Protein AF-0000000075966339 (afdb_homodimer)

Radius of gyration: 22.77 Å; Cα contacts (8 Å, |Δi|>4): 969; chains: 2; bounding box: 75×68×81 Å

Sequence (370 aa):
MQKVWTRLAPLQTGRYQAGVCSMGGHVYAVGGCDAWNCLNSVEIYDPTTDTWSFTKPMITARRGCGVAIFKGKIHVVGGTDGTQSLCSTEIFDPRKQTWSMGPNMTTPRANVGVAVIGDRLYAVGGFSGKAFLNSFEYLDENTGEWTTFVPKTPLTRVAEECVGTKSPQMVEGPIVNGNEINGIKMQKVWTRLAPLQTGRYQAGVCSMGGHVYAVGGCDAWNCLNSVEIYDPTTDTWSFTKPMITARRGCGVAIFKGKIHVVGGTDGTQSLCSTEIFDPRKQTWSMGPNMTTPRANVGVAVIGDRLYAVGGFSGKAFLNSFEYLDENTGEWTTFVPKTPLTRVAEECVGTKSPQMVEGPIVNGNEINGIK

Organism: Ladona fulva (NCBI:txid123851)

Secondary structure (DSSP, 8-state):
-------PPPPSS--BS-EEEEETTEEEEE--B-SS-B---EEEEETTTTEEEE-PPPSS--BS-EEEEETTEEEEE--B-SSSB---EEEEETTTTEEEE-PPPSS--BT-EEEEETTEEEEE--B-SSSB---EEEEETTTTEEEE---SS------GGGGGS--------------------/-------PPPPSS--BS-EEEEETTEEEEE--B-SS-B---EEEEETTTTEEEE-PPPSS--BS-EEEEETTEEEEE--B-SSSB---EEEEETTTTEEEE-PPPSS--BT-EEEEETTEEEEE--B-SSSB---EEEEETTTTEEEE---SS------SGGGGS--------------------

Nearest PDB structures (foldseek):
  7pvp-assembly1_A  TM=9.585E-01  e=8.453E-18  synthetic construct
  8rbh-assembly2_B  TM=9.773E-01  e=5.119E-17  Homo sapiens
  8pjx-assembly1_A  TM=9.757E-01  e=7.820E-17  synthetic construct
  6v7o-assembly2_B  TM=9.750E-01  e=7.417E-17  Homo sapiens
  5yq4-assembly1_A  TM=9.647E-01  e=2.644E-16  Homo sapiens

pLDDT: mean 79.26, std 27.99, range [19.44, 98.81]

Foldseek 3Di:
DPPPPVDQEDAPDDFDQWEWDDAPQKIKTAWGDDPPFTFQWIWIAHPVVSDIDTADGEPARFGLWEWDQAPRWIKTAWGDRVPFIFQWIWIADPVVSDIDTAEGAPAGFHNWYWDDDVQKIKTAWHDRRVDTDRWIWIQGNVVSYIDTDDDPDPPPPPDPPVPPDDDPPPPPPDPPPPDDPPPDD/DPPPPVDQDDAPDDFDQWEWDDAPQKIKTAWGDDPPFTFQWIWIAHPVVSDIDTADGEPARFGLWEWDQAPRWIKTAWGDRVPFIFQWIWIADPVVSDIDTAEGAPAGFHNWYWDDDVQKIKTAWHDRRVDTDRWIWIQGNVVSYIDTDDDPDPPPPPDPPVPPDDDPPPPPPPPPPPDPPPPDD

Solvent-accessible surface area (backbone atoms only — not comparable to full-atom values): 19533 Å² total; per-residue (Å²): 126,78,77,74,65,64,38,39,52,42,46,93,59,40,21,26,29,25,21,28,37,49,58,94,77,24,40,38,44,38,32,1,24,47,100,81,44,48,25,27,47,26,36,38,34,36,73,90,75,47,39,54,42,77,53,74,50,48,94,61,42,22,21,26,31,17,45,45,76,53,98,84,21,43,38,38,37,32,1,22,50,82,83,48,40,26,27,48,22,38,33,35,37,75,88,75,63,43,66,42,79,51,60,50,44,89,56,33,16,18,27,20,13,32,32,62,51,92,66,29,42,34,42,42,31,3,26,43,75,83,48,63,26,27,45,44,33,32,34,31,67,89,78,61,40,50,44,57,14,54,53,83,62,78,73,75,74,74,76,74,64,76,66,64,71,77,70,78,75,69,67,70,67,76,76,76,75,77,78,78,77,77,74,85,123,127,77,78,74,66,66,41,38,53,41,46,92,60,41,21,25,28,25,21,26,37,49,59,94,78,25,40,37,42,37,32,2,24,48,100,81,45,48,25,26,50,25,35,37,35,36,74,92,76,47,40,55,41,77,54,75,50,50,94,60,42,22,22,26,31,16,46,44,77,54,96,84,21,45,39,38,36,33,1,21,50,81,82,49,38,25,28,49,22,39,33,34,37,73,89,74,63,43,66,43,81,50,60,52,44,89,59,33,15,17,26,21,15,32,31,60,51,92,66,29,42,36,41,42,32,3,27,44,76,84,48,61,25,28,46,46,32,32,35,33,66,89,77,61,42,51,44,56,16,52,55,84,62,77,74,76,75,74,78,76,63,81,70,61,78,75,71,68,72,71,70,68,70,71,76,71,72,76,74,78,75,71,80,69,131

Structure (mmCIF, N/CA/C/O backbone):
data_AF-0000000075966339-model_v1
#
loop_
_entity.id
_entity.type
_entity.pdbx_description
1 polymer 'Uncharacterized protein'
#
loop_
_atom_site.group_PDB
_atom_site.id
_atom_site.type_symbol
_atom_site.label_atom_id
_atom_site.label_alt_id
_atom_site.label_comp_id
_atom_site.label_asym_id
_atom_site.label_entity_id
_atom_site.label_seq_id
_atom_site.pdbx_PDB_ins_code
_atom_site.Cartn_x
_atom_site.Cartn_y
_atom_site.Cartn_z
_atom_site.occupancy
_atom_site.B_iso_or_equiv
_atom_site.auth_seq_id
_atom_site.auth_comp_id
_atom_site.auth_asym_id
_atom_site.auth_atom_id
_atom_site.pdbx_PDB_model_num
ATOM 1 N N . MET A 1 1 ? 3.525 -30.609 -21.75 1 30.39 1 MET A N 1
ATOM 2 C CA . MET A 1 1 ? 4.074 -29.297 -22.078 1 30.39 1 MET A CA 1
ATOM 3 C C . MET A 1 1 ? 4.582 -28.594 -20.828 1 30.39 1 MET A C 1
ATOM 5 O O . MET A 1 1 ? 3.855 -28.484 -19.828 1 30.39 1 MET A O 1
ATOM 9 N N . GLN A 1 2 ? 5.832 -28.703 -20.672 1 32.47 2 GLN A N 1
ATOM 10 C CA . GLN A 1 2 ? 6.461 -28.234 -19.438 1 32.47 2 GLN A CA 1
ATOM 11 C C . GLN A 1 2 ? 6.098 -26.781 -19.156 1 32.47 2 GLN A C 1
ATOM 13 O O . GLN A 1 2 ? 6.137 -25.938 -20.047 1 32.47 2 GLN A O 1
ATOM 18 N N . LYS A 1 3 ? 5.121 -26.562 -18.375 1 41.81 3 LYS A N 1
ATOM 19 C CA . LYS A 1 3 ? 4.73 -25.203 -18 1 41.81 3 LYS A CA 1
ATOM 20 C C . LYS A 1 3 ? 5.945 -24.297 -17.875 1 41.81 3 LYS A C 1
ATOM 22 O O . LYS A 1 3 ? 6.855 -24.562 -17.094 1 41.81 3 LYS A O 1
ATOM 27 N N . VAL A 1 4 ? 6.469 -23.859 -19.109 1 42.03 4 VAL A N 1
ATOM 28 C CA . VAL A 1 4 ? 7.609 -22.953 -19.188 1 42.03 4 VAL A CA 1
ATOM 29 C C . VAL A 1 4 ? 7.414 -21.812 -18.188 1 42.03 4 VAL A C 1
ATOM 31 O O . VAL A 1 4 ? 6.469 -21.031 -18.312 1 42.03 4 VAL A O 1
ATOM 34 N N . TRP A 1 5 ? 7.73 -22.125 -17.031 1 43.06 5 TRP A N 1
ATOM 35 C CA . TRP A 1 5 ? 7.73 -21.078 -16.016 1 43.06 5 TRP A CA 1
ATOM 36 C C . TRP A 1 5 ? 8.695 -19.953 -16.375 1 43.06 5 TRP A C 1
ATOM 38 O O . TRP A 1 5 ? 9.883 -20.203 -16.609 1 43.06 5 TRP A O 1
ATOM 48 N N . THR A 1 6 ? 8.367 -19.172 -17.438 1 49.44 6 THR A N 1
ATOM 49 C CA . THR A 1 6 ? 9.25 -18.047 -17.75 1 49.44 6 THR A CA 1
ATOM 50 C C . THR A 1 6 ? 9.523 -17.203 -16.516 1 49.44 6 THR A C 1
ATOM 52 O O . THR A 1 6 ? 8.602 -16.906 -15.742 1 49.44 6 THR A O 1
ATOM 55 N N . ARG A 1 7 ? 10.797 -17.266 -15.883 1 55.06 7 ARG A N 1
ATOM 56 C CA . ARG A 1 7 ? 11.227 -16.672 -14.617 1 55.06 7 ARG A CA 1
ATOM 57 C C . ARG A 1 7 ? 11.406 -15.172 -14.75 1 55.06 7 ARG A C 1
ATOM 59 O O . ARG A 1 7 ? 12.062 -14.695 -15.68 1 55.06 7 ARG A O 1
ATOM 66 N N . LEU A 1 8 ? 10.586 -14.328 -14.102 1 66.31 8 LEU A N 1
ATOM 67 C CA . LEU A 1 8 ? 10.758 -12.883 -14.078 1 66.31 8 LEU A CA 1
ATOM 68 C C . LEU A 1 8 ? 12.008 -12.5 -13.297 1 66.31 8 LEU A C 1
ATOM 70 O O . LEU A 1 8 ? 12.383 -13.18 -12.344 1 66.31 8 LEU A O 1
ATOM 74 N N . ALA A 1 9 ? 12.836 -11.555 -13.805 1 78.44 9 ALA A N 1
ATOM 75 C CA . ALA A 1 9 ? 14.039 -11.062 -13.141 1 78.44 9 ALA A CA 1
ATOM 76 C C . ALA A 1 9 ? 13.734 -10.625 -11.711 1 78.44 9 ALA A C 1
ATOM 78 O O . ALA A 1 9 ? 12.773 -9.898 -11.469 1 78.44 9 ALA A O 1
ATOM 79 N N . PRO A 1 10 ? 14.57 -11.203 -10.797 1 84.94 10 PRO A N 1
ATOM 80 C CA . PRO A 1 10 ? 14.352 -10.82 -9.406 1 84.94 10 PRO A CA 1
ATOM 81 C C . PRO A 1 10 ? 14.773 -9.375 -9.117 1 84.94 10 PRO A C 1
ATOM 83 O O . PRO A 1 10 ? 15.562 -8.797 -9.867 1 84.94 10 PRO A O 1
ATOM 86 N N . LEU A 1 11 ? 14.117 -8.805 -8.094 1 89.56 11 LEU A N 1
ATOM 87 C CA . LEU A 1 11 ? 14.68 -7.57 -7.551 1 89.56 11 LEU A CA 1
ATOM 88 C C . LEU A 1 11 ? 16.141 -7.766 -7.152 1 89.56 11 LEU A C 1
ATOM 90 O O . LEU A 1 11 ? 16.562 -8.891 -6.871 1 89.56 11 LEU A O 1
ATOM 94 N N . GLN A 1 12 ? 16.828 -6.73 -7.172 1 88.88 12 GLN A N 1
ATOM 95 C CA . GLN A 1 12 ? 18.219 -6.793 -6.746 1 88.88 12 GLN A CA 1
ATOM 96 C C . GLN A 1 12 ? 18.328 -6.996 -5.234 1 88.88 12 GLN A C 1
ATOM 98 O O . GLN A 1 12 ? 19.297 -7.594 -4.75 1 88.88 12 GLN A O 1
ATOM 103 N N . THR A 1 13 ? 17.391 -6.535 -4.488 1 88.5 13 THR A N 1
ATOM 104 C CA . THR A 1 13 ? 17.344 -6.66 -3.033 1 88.5 13 THR A CA 1
ATOM 105 C C . THR A 1 13 ? 16.016 -7.258 -2.578 1 88.5 13 THR A C 1
ATOM 107 O O . THR A 1 13 ? 14.953 -6.824 -3.025 1 88.5 13 THR A O 1
ATOM 110 N N . GLY A 1 14 ? 16.156 -8.352 -1.754 1 89.19 14 GLY A N 1
ATOM 111 C CA . GLY A 1 14 ? 14.945 -8.789 -1.08 1 89.19 14 GLY A CA 1
ATOM 112 C C . GLY A 1 14 ? 14.398 -7.758 -0.11 1 89.19 14 GLY A C 1
ATOM 113 O O . GLY A 1 14 ? 15.156 -7.152 0.652 1 89.19 14 GLY A O 1
ATOM 114 N N . ARG A 1 15 ? 13.07 -7.5 -0.234 1 92.12 15 ARG A N 1
ATOM 115 C CA . ARG A 1 15 ? 12.508 -6.441 0.597 1 92.12 15 ARG A CA 1
ATOM 116 C C . ARG A 1 15 ? 11.078 -6.77 1.013 1 92.12 15 ARG A C 1
ATOM 118 O O . ARG A 1 15 ? 10.312 -7.332 0.228 1 92.12 15 ARG A O 1
ATOM 125 N N . TYR A 1 16 ? 10.789 -6.418 2.25 1 92.44 16 TYR A N 1
ATOM 126 C CA . TYR A 1 16 ? 9.422 -6.473 2.742 1 92.44 16 TYR A CA 1
ATOM 127 C C . TYR A 1 16 ? 8.992 -5.121 3.305 1 92.44 16 TYR A C 1
ATOM 129 O O . TYR A 1 16 ? 9.828 -4.266 3.588 1 92.44 16 TYR A O 1
ATOM 137 N N . GLN A 1 17 ? 7.648 -4.871 3.299 1 96.81 17 GLN A N 1
ATOM 138 C CA . GLN A 1 17 ? 7.059 -3.594 3.688 1 96.81 17 GLN A CA 1
ATOM 139 C C . GLN A 1 17 ? 7.52 -2.473 2.76 1 96.81 17 GLN A C 1
ATOM 141 O O . GLN A 1 17 ? 7.684 -1.33 3.193 1 96.81 17 GLN A O 1
ATOM 146 N N . ALA A 1 18 ? 7.859 -2.818 1.491 1 97.69 18 ALA A N 1
ATOM 147 C CA . ALA A 1 18 ? 8.172 -1.811 0.482 1 97.69 18 ALA A CA 1
ATOM 148 C C . ALA A 1 18 ? 6.902 -1.179 -0.077 1 97.69 18 ALA A C 1
ATOM 150 O O . ALA A 1 18 ? 5.855 -1.829 -0.148 1 97.69 18 ALA A O 1
ATOM 151 N N . GLY A 1 19 ? 6.941 0.129 -0.393 1 98.12 19 GLY A N 1
ATOM 152 C CA . GLY A 1 19 ? 5.914 0.68 -1.262 1 98.12 19 GLY A CA 1
ATOM 153 C C . GLY A 1 19 ? 6.062 0.248 -2.709 1 98.12 19 GLY A C 1
ATOM 154 O O . GLY A 1 19 ? 7.18 0.127 -3.215 1 98.12 19 GLY A O 1
ATOM 155 N N . VAL A 1 20 ? 4.973 -0.018 -3.348 1 98.31 20 VAL A N 1
ATOM 156 C CA . VAL A 1 20 ? 5.004 -0.405 -4.754 1 98.31 20 VAL A CA 1
ATOM 157 C C . VAL A 1 20 ? 3.951 0.381 -5.531 1 98.31 20 VAL A C 1
ATOM 159 O O . VAL A 1 20 ? 2.824 0.558 -5.059 1 98.31 20 VAL A O 1
ATOM 162 N N . CYS A 1 21 ? 4.309 0.857 -6.695 1 98.12 21 CYS A N 1
ATOM 163 C CA . CYS A 1 21 ? 3.391 1.558 -7.59 1 98.12 21 CYS A CA 1
ATOM 164 C C . CYS A 1 21 ? 3.814 1.392 -9.039 1 98.12 21 CYS A C 1
ATOM 166 O O . CYS A 1 21 ? 4.879 0.836 -9.328 1 98.12 21 CYS A O 1
ATOM 168 N N . SER A 1 22 ? 2.971 1.741 -9.898 1 96.94 22 SER A N 1
ATOM 169 C CA . SER A 1 22 ? 3.301 1.743 -11.32 1 96.94 22 SER A CA 1
ATOM 170 C C . SER A 1 22 ? 3.18 3.143 -11.914 1 96.94 22 SER A C 1
ATOM 172 O O . SER A 1 22 ? 2.273 3.898 -11.555 1 96.94 22 SER A O 1
ATOM 174 N N . MET A 1 23 ? 4.102 3.475 -12.68 1 96.31 23 MET A N 1
ATOM 175 C CA . MET A 1 23 ? 4.098 4.738 -13.414 1 96.31 23 MET A CA 1
ATOM 176 C C . MET A 1 23 ? 4.82 4.598 -14.742 1 96.31 23 MET A C 1
ATOM 178 O O . MET A 1 23 ? 5.922 4.043 -14.805 1 96.31 23 MET A O 1
ATOM 182 N N . GLY A 1 24 ? 4.168 5.094 -15.812 1 93.06 24 GLY A N 1
ATOM 183 C CA . GLY A 1 24 ? 4.801 5.09 -17.125 1 93.06 24 GLY A CA 1
ATOM 184 C C . GLY A 1 24 ? 5.125 3.697 -17.625 1 93.06 24 GLY A C 1
ATOM 185 O O . GLY A 1 24 ? 6.18 3.477 -18.219 1 93.06 24 GLY A O 1
ATOM 186 N N . GLY A 1 25 ? 4.426 2.752 -17.266 1 93.06 25 GLY A N 1
ATOM 187 C CA . GLY A 1 25 ? 4.605 1.394 -17.75 1 93.06 25 GLY A CA 1
ATOM 188 C C . GLY A 1 25 ? 5.66 0.621 -16.984 1 93.06 25 GLY A C 1
ATOM 189 O O . GLY A 1 25 ? 6.086 -0.453 -17.422 1 93.06 25 GLY A O 1
ATOM 190 N N . HIS A 1 26 ? 6.098 1.234 -15.891 1 95.56 26 HIS A N 1
ATOM 191 C CA . HIS A 1 26 ? 7.094 0.579 -15.055 1 95.56 26 HIS A CA 1
ATOM 192 C C . HIS A 1 26 ? 6.562 0.359 -13.641 1 95.56 26 HIS A C 1
ATOM 194 O O . HIS A 1 26 ? 5.648 1.059 -13.195 1 95.56 26 HIS A O 1
ATOM 200 N N . VAL A 1 27 ? 7.094 -0.668 -12.961 1 95.75 27 VAL A N 1
ATOM 201 C CA . VAL A 1 27 ? 6.801 -0.904 -11.555 1 95.75 27 VAL A CA 1
ATOM 202 C C . VAL A 1 27 ? 7.93 -0.346 -10.688 1 95.75 27 VAL A C 1
ATOM 204 O O . VAL A 1 27 ? 9.109 -0.577 -10.969 1 95.75 27 VAL A O 1
ATOM 207 N N . TYR A 1 28 ? 7.605 0.405 -9.727 1 97.38 28 TYR A N 1
ATOM 208 C CA . TYR A 1 28 ? 8.562 0.945 -8.766 1 97.38 28 TYR A CA 1
ATOM 209 C C . TYR A 1 28 ? 8.422 0.256 -7.41 1 97.38 28 TYR A C 1
ATOM 211 O O . TYR A 1 28 ? 7.32 0.178 -6.859 1 97.38 28 TYR A O 1
ATOM 219 N N . ALA A 1 29 ? 9.453 -0.358 -6.887 1 97.5 29 ALA A N 1
ATOM 220 C CA . ALA A 1 29 ? 9.555 -0.808 -5.5 1 97.5 29 ALA A CA 1
ATOM 221 C C . ALA A 1 29 ? 10.367 0.176 -4.664 1 97.5 29 ALA A C 1
ATOM 223 O O . ALA A 1 29 ? 11.539 0.424 -4.949 1 97.5 29 ALA A O 1
ATOM 224 N N . VAL A 1 30 ? 9.75 0.699 -3.68 1 98.44 30 VAL A N 1
ATOM 225 C CA . VAL A 1 30 ? 10.281 1.86 -2.977 1 98.44 30 VAL A CA 1
ATOM 226 C C . VAL A 1 30 ? 10.539 1.506 -1.515 1 98.44 30 VAL A C 1
ATOM 228 O O . VAL A 1 30 ? 9.609 1.168 -0.778 1 98.44 30 VAL A O 1
ATOM 231 N N . GLY A 1 31 ? 11.805 1.635 -1.099 1 98.31 31 GLY A N 1
ATOM 232 C CA . GLY A 1 31 ? 12.172 1.426 0.294 1 98.31 31 GLY A CA 1
ATOM 233 C C . GLY A 1 31 ? 11.961 -0.004 0.756 1 98.31 31 GLY A C 1
ATOM 234 O O . GLY A 1 31 ? 12.422 -0.944 0.104 1 98.31 31 GLY A O 1
ATOM 235 N N . GLY A 1 32 ? 11.312 -0.153 1.874 1 97.56 32 GLY A N 1
ATOM 236 C CA . GLY A 1 32 ? 11.227 -1.445 2.535 1 97.56 32 GLY A CA 1
ATOM 237 C C . GLY A 1 32 ? 12.406 -1.736 3.438 1 97.56 32 GLY A C 1
ATOM 238 O O . GLY A 1 32 ? 13.094 -0.816 3.883 1 97.56 32 GLY A O 1
ATOM 239 N N . CYS A 1 33 ? 12.398 -2.982 3.82 1 94.94 33 CYS A N 1
ATOM 240 C CA . CYS A 1 33 ? 13.516 -3.357 4.68 1 94.94 33 CYS A CA 1
ATOM 241 C C . CYS A 1 33 ? 14.039 -4.742 4.316 1 94.94 33 CYS A C 1
ATOM 243 O O . CYS A 1 33 ? 13.312 -5.551 3.736 1 94.94 33 CYS A O 1
ATOM 245 N N . ASP A 1 34 ? 15.242 -4.879 4.539 1 87.5 34 ASP A N 1
ATOM 246 C CA . ASP A 1 34 ? 15.836 -6.211 4.477 1 87.5 34 ASP A CA 1
ATOM 247 C C . ASP A 1 34 ? 16.031 -6.797 5.875 1 87.5 34 ASP A C 1
ATOM 249 O O . ASP A 1 34 ? 15.312 -6.422 6.809 1 87.5 34 ASP A O 1
ATOM 253 N N . ALA A 1 35 ? 16.812 -7.812 6.02 1 79.12 35 ALA A N 1
ATOM 254 C CA . ALA A 1 35 ? 16.953 -8.508 7.297 1 79.12 35 ALA A CA 1
ATOM 255 C C . ALA A 1 35 ? 17.484 -7.57 8.375 1 79.12 35 ALA A C 1
ATOM 257 O O . ALA A 1 35 ? 17.172 -7.746 9.562 1 79.12 35 ALA A O 1
ATOM 258 N N . TRP A 1 36 ? 18.016 -6.43 7.949 1 81.19 36 TRP A N 1
ATOM 259 C CA . TRP A 1 36 ? 18.766 -5.688 8.953 1 81.19 36 TRP A CA 1
ATOM 260 C C . TRP A 1 36 ? 18.328 -4.227 8.992 1 81.19 36 TRP A C 1
ATOM 262 O O . TRP A 1 36 ? 18.266 -3.619 10.062 1 81.19 36 TRP A O 1
ATOM 272 N N . ASN A 1 37 ? 18.031 -3.729 7.875 1 90.19 37 ASN A N 1
ATOM 273 C CA . ASN A 1 37 ? 17.906 -2.277 7.789 1 90.19 37 ASN A CA 1
ATOM 274 C C . ASN A 1 37 ? 16.719 -1.862 6.93 1 90.19 37 ASN A C 1
ATOM 276 O O . ASN A 1 37 ? 16.344 -2.572 5.992 1 90.19 37 ASN A O 1
ATOM 280 N N . CYS A 1 38 ? 16.203 -0.647 7.289 1 96.06 38 CYS A N 1
ATOM 281 C CA . CYS A 1 38 ? 15.32 0.014 6.328 1 96.06 38 CYS A CA 1
ATOM 282 C C . CYS A 1 38 ? 16.109 0.485 5.109 1 96.06 38 CYS A C 1
ATOM 284 O O . CYS A 1 38 ? 17.281 0.84 5.219 1 96.06 38 CYS A O 1
ATOM 286 N N . LEU A 1 39 ? 15.477 0.506 4.035 1 96.06 39 LEU A N 1
ATOM 287 C CA . LEU A 1 39 ? 16.125 0.849 2.773 1 96.06 39 LEU A CA 1
ATOM 288 C C . LEU A 1 39 ? 15.617 2.191 2.252 1 96.06 39 LEU A C 1
ATOM 290 O O . LEU A 1 39 ? 14.453 2.539 2.447 1 96.06 39 LEU A O 1
ATOM 294 N N . ASN A 1 40 ? 16.5 2.982 1.62 1 98 40 ASN A N 1
ATOM 295 C CA . ASN A 1 40 ? 16.047 4.137 0.853 1 98 40 ASN A CA 1
ATOM 296 C C . ASN A 1 40 ? 16.141 3.887 -0.649 1 98 40 ASN A C 1
ATOM 298 O O . ASN A 1 40 ? 15.789 4.75 -1.453 1 98 40 ASN A O 1
ATOM 302 N N . SER A 1 41 ? 16.594 2.668 -0.986 1 97 41 SER A N 1
ATOM 303 C CA . SER A 1 41 ? 16.734 2.344 -2.4 1 97 41 SER A CA 1
ATOM 304 C C . SER A 1 41 ? 15.391 2.203 -3.086 1 97 41 SER A C 1
ATOM 306 O O . SER A 1 41 ? 14.383 1.891 -2.438 1 97 41 SER A O 1
ATOM 308 N N . VAL A 1 42 ? 15.383 2.486 -4.363 1 97.88 42 VAL A N 1
ATOM 309 C CA . VAL A 1 42 ? 14.234 2.332 -5.242 1 97.88 42 VAL A CA 1
ATOM 310 C C . VAL A 1 42 ? 14.625 1.527 -6.477 1 97.88 42 VAL A C 1
ATOM 312 O O . VAL A 1 42 ? 15.641 1.821 -7.117 1 97.88 42 VAL A O 1
ATOM 315 N N . GLU A 1 43 ? 13.891 0.507 -6.766 1 97 43 GLU A N 1
ATOM 316 C CA . GLU A 1 43 ? 14.109 -0.287 -7.973 1 97 43 GLU A CA 1
ATOM 317 C C . GLU A 1 43 ? 12.945 -0.144 -8.945 1 97 43 GLU A C 1
ATOM 319 O O . GLU A 1 43 ? 11.789 -0.029 -8.531 1 97 43 GLU A O 1
ATOM 324 N N . ILE A 1 44 ? 13.312 -0.189 -10.18 1 95.94 44 ILE A N 1
ATOM 325 C CA . ILE A 1 44 ? 12.336 -0.061 -11.25 1 95.94 44 ILE A CA 1
ATOM 326 C C . ILE A 1 44 ? 12.359 -1.318 -12.117 1 95.94 44 ILE A C 1
ATOM 328 O O . ILE A 1 44 ? 13.422 -1.796 -12.508 1 95.94 44 ILE A O 1
ATOM 332 N N . TYR A 1 45 ? 11.18 -1.852 -12.375 1 95 45 TYR A N 1
ATOM 333 C CA . TYR A 1 45 ? 11.039 -3 -13.266 1 95 45 TYR A CA 1
ATOM 334 C C . TYR A 1 45 ? 10.539 -2.568 -14.633 1 95 45 TYR A C 1
ATOM 336 O O . TYR A 1 45 ? 9.523 -1.869 -14.734 1 95 45 TYR A O 1
ATOM 344 N N . ASP A 1 46 ? 11.211 -2.979 -15.633 1 92 46 ASP A N 1
ATOM 345 C CA . ASP A 1 46 ? 10.797 -2.795 -17.016 1 92 46 ASP A CA 1
ATOM 346 C C . ASP A 1 46 ? 10.258 -4.098 -17.609 1 92 46 ASP A C 1
ATOM 348 O O . ASP A 1 46 ? 11.023 -5.016 -17.906 1 92 46 ASP A O 1
ATOM 352 N N . PRO A 1 47 ? 8.992 -4.125 -17.781 1 89 47 PRO A N 1
ATOM 353 C CA . PRO A 1 47 ? 8.406 -5.367 -18.281 1 89 47 PRO A CA 1
ATOM 354 C C . PRO A 1 47 ? 8.859 -5.711 -19.688 1 89 47 PRO A C 1
ATOM 356 O O . PRO A 1 47 ? 8.789 -6.871 -20.109 1 89 47 PRO A O 1
ATOM 359 N N . THR A 1 48 ? 9.258 -4.695 -20.453 1 89.75 48 THR A N 1
ATOM 360 C CA . THR A 1 48 ? 9.695 -4.934 -21.828 1 89.75 48 THR A CA 1
ATOM 361 C C . THR A 1 48 ? 11.016 -5.691 -21.844 1 89.75 48 THR A C 1
ATOM 363 O O . THR A 1 48 ? 11.234 -6.551 -22.703 1 89.75 48 THR A O 1
ATOM 366 N N . THR A 1 49 ? 11.906 -5.441 -20.938 1 89.06 49 THR A N 1
ATOM 367 C CA . THR A 1 49 ? 13.219 -6.074 -20.906 1 89.06 49 THR A CA 1
ATOM 368 C C . THR A 1 49 ? 13.289 -7.098 -19.781 1 89.06 49 THR A C 1
ATOM 370 O O . THR A 1 49 ? 14.273 -7.836 -19.656 1 89.06 49 THR A O 1
ATOM 373 N N . ASP A 1 50 ? 12.289 -7.137 -18.938 1 88.56 50 ASP A N 1
ATOM 374 C CA . ASP A 1 50 ? 12.258 -8.008 -17.766 1 88.56 50 ASP A CA 1
ATOM 375 C C . ASP A 1 50 ? 13.484 -7.789 -16.891 1 88.56 50 ASP A C 1
ATOM 377 O O . ASP A 1 50 ? 14.219 -8.734 -16.594 1 88.56 50 ASP A O 1
ATOM 381 N N . THR A 1 51 ? 13.617 -6.562 -16.5 1 91.12 51 THR A N 1
ATOM 382 C CA . THR A 1 51 ? 14.781 -6.227 -15.695 1 91.12 51 THR A CA 1
ATOM 383 C C . THR A 1 51 ? 14.422 -5.227 -14.602 1 91.12 51 THR A C 1
ATOM 385 O O . THR A 1 51 ? 13.602 -4.332 -14.812 1 91.12 51 THR A O 1
ATOM 388 N N . TRP A 1 52 ? 15.062 -5.512 -13.43 1 93.19 52 TRP A N 1
ATOM 389 C CA . TRP A 1 52 ? 15.031 -4.535 -12.352 1 93.19 52 TRP A CA 1
ATOM 390 C C . TRP A 1 52 ? 16.328 -3.732 -12.305 1 93.19 52 TRP A C 1
ATOM 392 O O . TRP A 1 52 ? 17.422 -4.289 -12.477 1 93.19 52 TRP A O 1
ATOM 402 N N . SER A 1 53 ? 16.188 -2.457 -12.078 1 95.19 53 SER A N 1
ATOM 403 C CA . SER A 1 53 ? 17.359 -1.591 -11.914 1 95.19 53 SER A CA 1
ATOM 404 C C . SER A 1 53 ? 17.141 -0.575 -10.805 1 95.19 53 SER A C 1
ATOM 406 O O . SER A 1 53 ? 16 -0.204 -10.508 1 95.19 53 SER A O 1
ATOM 408 N N . PHE A 1 54 ? 18.266 -0.186 -10.258 1 95.5 54 PHE A N 1
ATOM 409 C CA . PHE A 1 54 ? 18.172 0.856 -9.242 1 95.5 54 PHE A CA 1
ATOM 410 C C . PHE A 1 54 ? 17.984 2.225 -9.883 1 95.5 54 PHE A C 1
ATOM 412 O O . PHE A 1 54 ? 18.531 2.488 -10.961 1 95.5 54 PHE A O 1
ATOM 419 N N . THR A 1 55 ? 17.188 3.031 -9.281 1 94.25 55 THR A N 1
ATOM 420 C CA . THR A 1 55 ? 17.125 4.453 -9.609 1 94.25 55 THR A CA 1
ATOM 421 C C . THR A 1 55 ? 17.609 5.301 -8.438 1 94.25 55 THR A C 1
ATOM 423 O O . THR A 1 55 ? 18.156 4.77 -7.469 1 94.25 55 THR A O 1
ATOM 426 N N . LYS A 1 56 ? 17.516 6.613 -8.547 1 96.94 56 LYS A N 1
ATOM 427 C CA . LYS A 1 56 ? 17.938 7.488 -7.465 1 96.94 56 LYS A CA 1
ATOM 428 C C . LYS A 1 56 ? 17.25 7.113 -6.152 1 96.94 56 LYS A C 1
ATOM 430 O O . LYS A 1 56 ? 16.047 6.875 -6.121 1 96.94 56 LY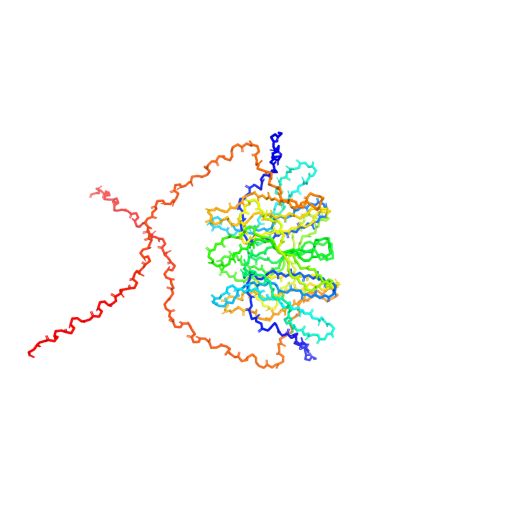S A O 1
ATOM 435 N N . PRO A 1 57 ? 18.078 6.98 -5.137 1 97.81 57 PRO A N 1
ATOM 436 C CA . PRO A 1 57 ? 17.484 6.629 -3.842 1 97.81 57 PRO A CA 1
ATOM 437 C C . PRO A 1 57 ? 16.719 7.785 -3.213 1 97.81 57 PRO A C 1
ATOM 439 O O . PRO A 1 57 ? 16.984 8.953 -3.52 1 97.81 57 PRO A O 1
ATOM 442 N N . MET A 1 58 ? 15.75 7.441 -2.418 1 98.44 58 MET A N 1
ATOM 443 C CA . MET A 1 58 ? 15.078 8.453 -1.602 1 98.44 58 MET A CA 1
ATOM 444 C C . MET A 1 58 ? 16.062 9.109 -0.643 1 98.44 58 MET A C 1
ATOM 446 O O . MET A 1 58 ? 17.172 8.625 -0.458 1 98.44 58 MET A O 1
ATOM 450 N N . ILE A 1 59 ? 15.609 10.18 -0.041 1 98.31 59 ILE A N 1
ATOM 451 C CA . ILE A 1 59 ? 16.406 10.906 0.938 1 98.31 59 ILE A CA 1
ATOM 452 C C . ILE A 1 59 ? 16.422 10.148 2.262 1 98.31 59 ILE A C 1
ATOM 454 O O . ILE A 1 59 ? 17.469 10.062 2.92 1 98.31 59 ILE A O 1
ATOM 458 N N . THR A 1 60 ? 15.328 9.531 2.623 1 97.94 60 THR A N 1
ATOM 459 C CA . THR A 1 60 ? 15.172 8.852 3.902 1 97.94 60 THR A CA 1
ATOM 460 C C . THR A 1 60 ? 14.852 7.371 3.689 1 97.94 60 THR A C 1
ATOM 462 O O . THR A 1 60 ? 14.016 7.027 2.857 1 97.94 60 THR A O 1
ATOM 465 N N . ALA A 1 61 ? 15.602 6.508 4.441 1 98.06 61 ALA A N 1
ATOM 466 C CA . ALA A 1 61 ? 15.227 5.098 4.477 1 98.06 61 ALA A CA 1
ATOM 467 C C . ALA A 1 61 ? 13.906 4.902 5.223 1 98.06 61 ALA A C 1
ATOM 469 O O . ALA A 1 61 ? 13.68 5.52 6.266 1 98.06 61 ALA A O 1
ATOM 470 N N . ARG A 1 62 ? 13.023 4.07 4.625 1 98.25 62 ARG A N 1
ATOM 471 C CA . ARG A 1 62 ? 11.734 3.885 5.277 1 98.25 62 ARG A CA 1
ATOM 472 C C . ARG A 1 62 ? 11.094 2.564 4.855 1 98.25 62 ARG A C 1
ATOM 474 O O . ARG A 1 62 ? 11.305 2.1 3.732 1 98.25 62 ARG A O 1
ATOM 481 N N . ARG A 1 63 ? 10.391 1.951 5.711 1 97.81 63 ARG A N 1
ATOM 482 C CA . ARG A 1 63 ? 9.508 0.815 5.477 1 97.81 63 ARG A CA 1
ATOM 483 C C . ARG A 1 63 ? 8.094 1.116 5.953 1 97.81 63 ARG A C 1
ATOM 485 O O . ARG A 1 63 ? 7.883 2.027 6.758 1 97.81 63 ARG A O 1
ATOM 492 N N . GLY A 1 64 ? 7.098 0.375 5.395 1 98 64 GLY A N 1
ATOM 493 C CA . GLY A 1 64 ? 5.723 0.574 5.832 1 98 64 GLY A CA 1
ATOM 494 C C . GLY A 1 64 ? 5.164 1.93 5.441 1 98 64 GLY A C 1
ATOM 495 O O . GLY A 1 64 ? 4.371 2.516 6.18 1 98 64 GLY A O 1
ATOM 496 N N . CYS A 1 65 ? 5.609 2.486 4.316 1 98.62 65 CYS A N 1
ATOM 497 C CA . CYS A 1 65 ? 5.141 3.771 3.809 1 98.62 65 CYS A CA 1
ATOM 498 C C . CYS A 1 65 ? 3.971 3.584 2.852 1 98.62 65 CYS A C 1
ATOM 500 O O . CYS A 1 65 ? 3.719 2.473 2.381 1 98.62 65 CYS A O 1
ATOM 502 N N . GLY A 1 66 ? 3.205 4.629 2.684 1 98.5 66 GLY A N 1
ATOM 503 C CA . GLY A 1 66 ? 2.244 4.691 1.595 1 98.5 66 GLY A CA 1
ATOM 504 C C . GLY A 1 66 ? 2.828 5.262 0.315 1 98.5 66 GLY A C 1
ATOM 505 O O . GLY A 1 66 ? 3.621 6.203 0.355 1 98.5 66 GLY A O 1
ATOM 506 N N . VAL A 1 67 ? 2.451 4.68 -0.823 1 98.75 67 VAL A N 1
ATOM 507 C CA . VAL A 1 67 ? 2.941 5.152 -2.113 1 98.75 67 VAL A CA 1
ATOM 508 C C . VAL A 1 67 ? 1.769 5.344 -3.072 1 98.75 67 VAL A C 1
ATOM 510 O O . VAL A 1 67 ? 0.885 4.488 -3.162 1 98.75 67 VAL A O 1
ATOM 513 N N . ALA A 1 68 ? 1.759 6.465 -3.74 1 97.94 68 ALA A N 1
ATOM 514 C CA . ALA A 1 68 ? 0.707 6.746 -4.715 1 97.94 68 ALA A CA 1
ATOM 515 C C . ALA A 1 68 ? 1.229 7.629 -5.844 1 97.94 68 ALA A C 1
ATOM 517 O O . ALA A 1 68 ? 2.172 8.398 -5.656 1 97.94 68 ALA A O 1
ATOM 518 N N . ILE A 1 69 ? 0.633 7.414 -7.02 1 97.38 69 ILE A N 1
ATOM 519 C CA . ILE A 1 69 ? 0.811 8.383 -8.094 1 97.38 69 ILE A CA 1
ATOM 520 C C . ILE A 1 69 ? -0.16 9.547 -7.906 1 97.38 69 ILE A C 1
ATOM 522 O O . ILE A 1 69 ? -1.379 9.359 -7.93 1 97.38 69 ILE A O 1
ATOM 526 N N . PHE A 1 70 ? 0.359 10.703 -7.688 1 96.75 70 PHE A N 1
ATOM 527 C CA . PHE A 1 70 ? -0.434 11.898 -7.445 1 96.75 70 PHE A CA 1
ATOM 528 C C . PHE A 1 70 ? 0.09 13.07 -8.266 1 96.75 70 PHE A C 1
ATOM 530 O O . PHE A 1 70 ? 1.264 13.438 -8.156 1 96.75 70 PHE A O 1
ATOM 537 N N . LYS A 1 71 ? -0.757 13.578 -9.195 1 94.06 71 LYS A N 1
ATOM 538 C CA . LYS A 1 71 ? -0.421 14.68 -10.094 1 94.06 71 LYS A CA 1
ATOM 539 C C . LYS A 1 71 ? 0.835 14.367 -10.898 1 94.06 71 LYS A C 1
ATOM 541 O O . LYS A 1 71 ? 1.742 15.195 -10.992 1 94.06 71 LYS A O 1
ATOM 546 N N . GLY A 1 72 ? 0.954 13.133 -11.305 1 94.75 72 GLY A N 1
ATOM 547 C CA . GLY A 1 72 ? 1.982 12.695 -12.234 1 94.75 72 GLY A CA 1
ATOM 548 C C . GLY A 1 72 ? 3.311 12.406 -11.555 1 94.75 72 GLY A C 1
ATOM 549 O O . GLY A 1 72 ? 4.32 12.195 -12.234 1 94.75 72 GLY A O 1
ATOM 550 N N . LYS A 1 73 ? 3.299 12.414 -10.266 1 97.75 73 LYS A N 1
ATOM 551 C CA . LYS A 1 73 ? 4.516 12.148 -9.508 1 97.75 73 LYS A CA 1
ATOM 552 C C . LYS A 1 73 ? 4.297 11.031 -8.492 1 97.75 73 LYS A C 1
ATOM 554 O O . LYS A 1 73 ? 3.158 10.75 -8.109 1 97.75 73 LYS A O 1
ATOM 559 N N . ILE A 1 74 ? 5.375 10.375 -8.109 1 98.25 74 ILE A N 1
ATOM 560 C CA . ILE A 1 74 ? 5.277 9.383 -7.039 1 98.25 74 ILE A CA 1
ATOM 561 C C . ILE A 1 74 ? 5.391 10.078 -5.684 1 98.25 74 ILE A C 1
ATOM 563 O O . ILE A 1 74 ? 6.363 10.797 -5.422 1 98.25 74 ILE A O 1
ATOM 567 N N . HIS A 1 75 ? 4.379 9.961 -4.875 1 98.75 75 HIS A N 1
ATOM 568 C CA . HIS A 1 75 ? 4.398 10.445 -3.5 1 98.75 75 HIS A CA 1
ATOM 569 C C . HIS A 1 75 ? 4.578 9.297 -2.516 1 98.75 75 HIS A C 1
ATOM 571 O O . HIS A 1 75 ? 3.793 8.344 -2.51 1 98.75 75 HIS A O 1
ATOM 577 N N . VAL A 1 76 ? 5.602 9.336 -1.737 1 98.81 76 VAL A N 1
ATOM 578 C CA . VAL A 1 76 ? 5.863 8.391 -0.658 1 98.81 76 VAL A CA 1
ATOM 579 C C . VAL A 1 76 ? 5.602 9.055 0.69 1 98.81 76 VAL A C 1
ATOM 581 O O . VAL A 1 76 ? 6.203 10.086 1.006 1 98.81 76 VAL A O 1
ATOM 584 N N . VAL A 1 77 ? 4.723 8.406 1.454 1 98.62 77 VAL A N 1
ATOM 585 C CA . VAL A 1 77 ? 4.18 9.086 2.625 1 98.62 77 VAL A CA 1
ATOM 586 C C . VAL A 1 77 ? 4.398 8.234 3.869 1 98.62 77 VAL A C 1
ATOM 588 O O . VAL A 1 77 ? 4.031 7.055 3.891 1 98.62 77 VAL A O 1
ATOM 591 N N . GLY A 1 78 ? 4.969 8.852 4.918 1 98.75 78 GLY A N 1
ATOM 592 C CA . GLY A 1 78 ? 5.078 8.219 6.223 1 98.75 78 GLY A CA 1
ATOM 593 C C . GLY A 1 78 ? 6.031 7.035 6.234 1 98.75 78 GLY A C 1
ATOM 594 O O . GLY A 1 78 ? 7.117 7.102 5.652 1 98.75 78 GLY A O 1
ATOM 595 N N . GLY A 1 79 ? 5.652 6.023 6.949 1 98.5 79 GLY A N 1
ATOM 596 C CA . GLY A 1 79 ? 6.527 4.895 7.219 1 98.5 79 GLY A CA 1
ATOM 597 C C . GLY A 1 79 ? 7.371 5.074 8.469 1 98.5 79 GLY A C 1
ATOM 598 O O . GLY A 1 79 ? 7.055 5.906 9.32 1 98.5 79 GLY A O 1
ATOM 599 N N . THR A 1 80 ? 8.258 4.184 8.578 1 98.12 80 THR A N 1
ATOM 6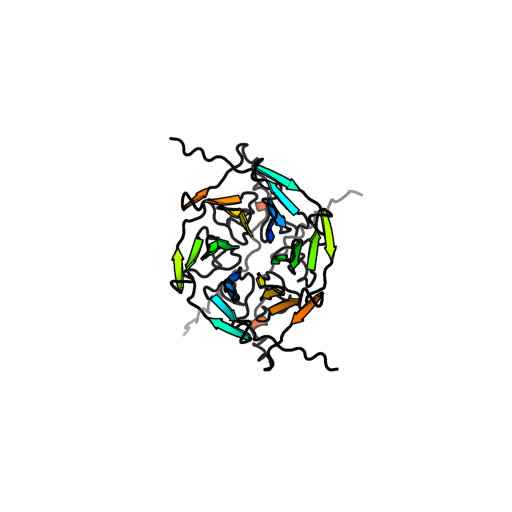00 C CA . THR A 1 80 ? 9.211 4.262 9.68 1 98.12 80 THR A CA 1
ATOM 601 C C . THR A 1 80 ? 10.633 4.023 9.18 1 98.12 80 THR A C 1
ATOM 603 O O . THR A 1 80 ? 10.844 3.264 8.234 1 98.12 80 THR A O 1
ATOM 606 N N . ASP A 1 81 ? 11.547 4.621 9.844 1 97.12 81 ASP A N 1
ATOM 607 C CA . ASP A 1 81 ? 12.945 4.402 9.484 1 97.12 81 ASP A CA 1
ATOM 608 C C . ASP A 1 81 ? 13.57 3.322 10.359 1 97.12 81 ASP A C 1
ATOM 610 O O . ASP A 1 81 ? 14.797 3.146 10.359 1 97.12 81 ASP A O 1
ATOM 614 N N . GLY A 1 82 ? 12.766 2.652 11.078 1 93.81 82 GLY A N 1
ATOM 615 C CA . GLY A 1 82 ? 13.227 1.623 11.992 1 93.81 82 GLY A CA 1
ATOM 616 C C . GLY A 1 82 ? 13.312 2.098 13.43 1 93.81 82 GLY A C 1
ATOM 617 O O . GLY A 1 82 ? 13.289 1.289 14.359 1 93.81 82 GLY A O 1
ATOM 618 N N . THR A 1 83 ? 13.383 3.396 13.594 1 94.38 83 THR A N 1
ATOM 619 C CA . THR A 1 83 ? 13.508 3.953 14.938 1 94.38 83 THR A CA 1
ATOM 620 C C . THR A 1 83 ? 12.266 4.766 15.305 1 94.38 83 THR A C 1
ATOM 622 O O . THR A 1 83 ? 11.828 4.758 16.453 1 94.38 83 THR A O 1
ATOM 625 N N . GLN A 1 84 ? 11.703 5.391 14.406 1 96.69 84 GLN A N 1
ATOM 626 C CA . GLN A 1 84 ? 10.523 6.211 14.672 1 96.69 84 GLN A CA 1
ATOM 627 C C . GLN A 1 84 ? 9.578 6.219 13.477 1 96.69 84 GLN A C 1
ATOM 629 O O . GLN A 1 84 ? 10 5.969 12.344 1 96.69 84 GLN A O 1
ATOM 634 N N . SER A 1 85 ? 8.305 6.516 13.789 1 98.12 85 SER A N 1
ATOM 635 C CA . SER A 1 85 ? 7.344 6.785 12.727 1 98.12 85 SER A CA 1
ATOM 636 C C . SER A 1 85 ? 7.602 8.141 12.07 1 98.12 85 SER A C 1
ATOM 638 O O . SER A 1 85 ? 7.965 9.102 12.75 1 98.12 85 SER A O 1
ATOM 640 N N . LEU A 1 86 ? 7.352 8.211 10.781 1 98.44 86 LEU A N 1
ATOM 641 C CA . LEU A 1 86 ? 7.68 9.414 10.031 1 98.44 86 LEU A CA 1
ATOM 642 C C . LEU A 1 86 ? 6.414 10.148 9.609 1 98.44 86 LEU A C 1
ATOM 644 O O . LEU A 1 86 ? 5.387 9.523 9.328 1 98.44 86 LEU A O 1
ATOM 648 N N . CYS A 1 87 ? 6.508 11.461 9.57 1 98.31 87 CYS A N 1
ATOM 649 C CA . CYS A 1 87 ? 5.426 12.258 9.008 1 98.31 87 CYS A CA 1
ATOM 650 C C . CYS A 1 87 ? 5.828 12.844 7.656 1 98.31 87 CYS A C 1
ATOM 652 O O . CYS A 1 87 ? 5.027 13.508 6.996 1 98.31 87 CYS A O 1
ATOM 654 N N . SER A 1 88 ? 7.008 12.562 7.211 1 98.44 88 SER A N 1
ATOM 655 C CA . SER A 1 88 ? 7.551 13.188 6.008 1 98.44 88 SER A CA 1
ATOM 656 C C . SER A 1 88 ? 6.93 12.586 4.746 1 98.44 88 SER A C 1
ATOM 658 O O . SER A 1 88 ? 6.484 11.438 4.75 1 98.44 88 SER A O 1
ATOM 660 N N . THR A 1 89 ? 6.906 13.414 3.721 1 98.44 89 THR A N 1
ATOM 661 C CA . THR A 1 89 ? 6.531 13.039 2.363 1 98.44 89 THR A CA 1
ATOM 662 C C . THR A 1 89 ? 7.688 13.273 1.396 1 98.44 89 THR A C 1
ATOM 664 O O . THR A 1 89 ? 8.312 14.336 1.42 1 98.44 89 THR A O 1
ATOM 667 N N . GLU A 1 90 ? 8.008 12.32 0.607 1 98.62 90 GLU A N 1
ATOM 668 C CA . GLU A 1 90 ? 8.977 12.5 -0.471 1 98.62 90 GLU A CA 1
ATOM 669 C C . GLU A 1 90 ? 8.312 12.336 -1.838 1 98.62 90 GLU A C 1
ATOM 671 O O . GLU A 1 90 ? 7.453 11.477 -2.018 1 98.62 90 GLU A O 1
ATOM 676 N N . ILE A 1 91 ? 8.797 13.102 -2.709 1 98.44 91 ILE A N 1
ATOM 677 C CA . ILE A 1 91 ? 8.164 13.172 -4.023 1 98.44 91 ILE A CA 1
ATOM 678 C C . ILE A 1 91 ? 9.203 12.922 -5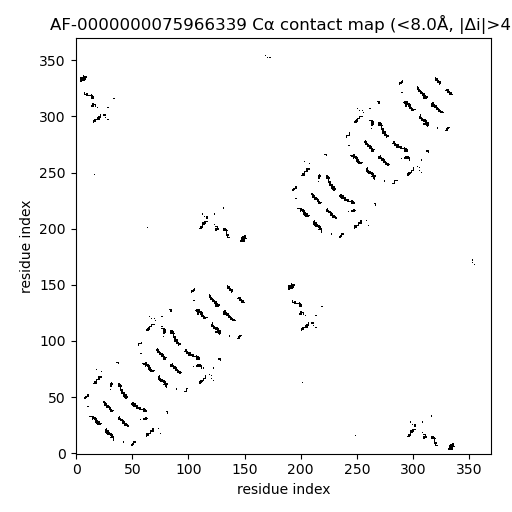.109 1 98.44 91 ILE A C 1
ATOM 680 O O . ILE A 1 91 ? 10.266 13.555 -5.121 1 98.44 91 ILE A O 1
ATOM 684 N N . PHE A 1 92 ? 8.906 11.992 -6.004 1 98.44 92 PHE A N 1
ATOM 685 C CA . PHE A 1 92 ? 9.75 11.719 -7.16 1 98.44 92 PHE A CA 1
ATOM 686 C C . PHE A 1 92 ? 9.164 12.344 -8.422 1 98.44 92 PHE A C 1
ATOM 688 O O . PHE A 1 92 ? 8.031 12.047 -8.805 1 98.44 92 PHE A O 1
ATOM 695 N N . ASP A 1 93 ? 9.93 13.141 -9.055 1 96.31 93 ASP A N 1
ATOM 696 C CA . ASP A 1 93 ? 9.578 13.719 -10.352 1 96.31 93 ASP A CA 1
ATOM 697 C C . ASP A 1 93 ? 10.219 12.945 -11.492 1 96.31 93 ASP A C 1
ATOM 699 O O . ASP A 1 93 ? 11.438 13.016 -11.695 1 96.31 93 ASP A O 1
ATOM 703 N N . PRO A 1 94 ? 9.367 12.219 -12.25 1 92.81 94 PRO A N 1
ATOM 704 C CA . PRO A 1 94 ? 9.945 11.383 -13.305 1 92.81 94 PRO A CA 1
ATOM 705 C C . PRO A 1 94 ? 10.656 12.195 -14.383 1 92.81 94 PRO A C 1
ATOM 707 O O . PRO A 1 94 ? 11.562 11.688 -15.047 1 92.81 94 PRO A O 1
ATOM 710 N N . ARG A 1 95 ? 10.258 13.398 -14.555 1 93.75 95 ARG A N 1
ATOM 711 C CA . ARG A 1 95 ? 10.914 14.25 -15.539 1 93.75 95 ARG A CA 1
ATOM 712 C C . ARG A 1 95 ? 12.305 14.656 -15.07 1 93.75 95 ARG A C 1
ATOM 714 O O . ARG A 1 95 ? 13.25 14.68 -15.859 1 93.75 95 ARG A O 1
ATOM 721 N N . LYS A 1 96 ? 12.477 14.914 -13.828 1 94.75 96 LYS A N 1
ATOM 722 C CA . LYS A 1 96 ? 13.75 15.344 -13.258 1 94.75 96 LYS A CA 1
ATOM 723 C C . LYS A 1 96 ? 14.547 14.148 -12.734 1 94.75 96 LYS A C 1
ATOM 725 O O . LYS A 1 96 ? 15.742 14.258 -12.477 1 94.75 96 LYS A O 1
ATOM 730 N N . GLN A 1 97 ? 13.914 13.055 -12.531 1 93.75 97 GLN A N 1
ATOM 731 C CA . GLN A 1 97 ? 14.5 11.844 -11.969 1 93.75 97 GLN A CA 1
ATOM 732 C C . GLN A 1 97 ? 15.156 12.133 -10.617 1 93.75 97 GLN A C 1
ATOM 734 O O . GLN A 1 97 ? 16.297 11.719 -10.383 1 93.75 97 GLN A O 1
ATOM 739 N N . THR A 1 98 ? 14.484 12.883 -9.82 1 96.44 98 THR A N 1
ATOM 740 C CA . THR A 1 98 ? 15 13.227 -8.5 1 96.44 98 THR A CA 1
ATOM 741 C C . THR A 1 98 ? 13.891 13.164 -7.453 1 96.44 98 THR A C 1
ATOM 743 O O . THR A 1 98 ? 12.711 13.289 -7.785 1 96.44 98 THR A O 1
ATOM 746 N N . TRP A 1 99 ? 14.383 12.969 -6.238 1 98.06 99 TRP A N 1
ATOM 747 C CA . TRP A 1 99 ? 13.5 13.031 -5.078 1 98.06 99 TRP A CA 1
ATOM 748 C C . TRP A 1 99 ? 13.602 14.391 -4.391 1 98.06 99 TRP A C 1
ATOM 750 O O . TRP A 1 99 ? 14.688 14.953 -4.281 1 98.06 99 TRP A O 1
ATOM 760 N N . SER A 1 100 ? 12.5 14.852 -3.928 1 98.12 100 SER A N 1
ATOM 761 C CA . SER A 1 100 ? 12.453 16.047 -3.092 1 98.12 100 SER A CA 1
ATOM 762 C C . SER A 1 100 ? 11.508 15.859 -1.911 1 98.12 100 SER A C 1
ATOM 764 O O . SER A 1 100 ? 10.609 15.008 -1.957 1 98.12 100 SER A O 1
ATOM 766 N N . MET A 1 101 ? 11.742 16.672 -0.886 1 98.12 101 MET A N 1
ATOM 767 C CA . MET A 1 101 ? 10.836 16.609 0.258 1 98.12 101 MET A CA 1
ATOM 768 C C . MET A 1 101 ? 9.555 17.391 -0.025 1 98.12 101 MET A C 1
ATOM 770 O O . MET A 1 101 ? 9.602 18.484 -0.591 1 98.12 101 MET A O 1
ATOM 774 N N . GLY A 1 102 ? 8.438 16.734 0.228 1 97.69 102 GLY A N 1
ATOM 775 C CA . GLY A 1 102 ? 7.156 17.438 0.245 1 97.69 102 GLY A CA 1
ATOM 776 C C . GLY A 1 102 ? 6.742 17.891 1.631 1 97.69 102 GLY A C 1
ATOM 777 O O . GLY A 1 102 ? 7.535 17.812 2.574 1 97.69 102 GLY A O 1
ATOM 778 N N . PRO A 1 103 ? 5.484 18.406 1.759 1 97.31 103 PRO A N 1
ATOM 779 C CA . PRO A 1 103 ? 5.008 18.828 3.08 1 97.31 103 PRO A CA 1
ATOM 780 C C . PRO A 1 103 ? 4.859 17.656 4.051 1 97.31 103 PRO A C 1
ATOM 782 O O . PRO A 1 103 ? 4.5 16.547 3.641 1 97.31 103 PRO A O 1
ATOM 785 N N . ASN A 1 104 ? 5.059 17.922 5.305 1 97.62 104 ASN A N 1
ATOM 786 C CA . ASN A 1 104 ? 4.879 16.906 6.332 1 97.62 104 ASN A CA 1
ATOM 787 C C . ASN A 1 104 ? 3.408 16.719 6.688 1 97.62 104 ASN A C 1
ATOM 789 O O . ASN A 1 104 ? 2.656 17.688 6.77 1 97.62 104 ASN A O 1
ATOM 793 N N . MET A 1 105 ? 3.094 15.469 6.863 1 96.38 105 MET A N 1
ATOM 794 C CA . MET A 1 105 ? 1.806 15.211 7.504 1 96.38 105 MET A CA 1
ATOM 795 C C . MET A 1 105 ? 1.758 15.82 8.898 1 96.38 105 MET A C 1
ATOM 797 O O . MET A 1 105 ? 2.797 16.141 9.477 1 96.38 105 MET A O 1
ATOM 801 N N . THR A 1 106 ? 0.54 15.922 9.453 1 93.06 106 THR A N 1
ATOM 802 C CA . THR A 1 106 ? 0.363 16.469 10.789 1 93.06 106 THR A CA 1
ATOM 803 C C . THR A 1 106 ? 0.727 15.445 11.852 1 93.06 106 THR A C 1
ATOM 805 O O . THR A 1 106 ? 1.124 15.805 12.969 1 93.06 106 THR A O 1
ATOM 808 N N . THR A 1 107 ? 0.546 14.195 11.539 1 93.38 107 THR A N 1
ATOM 809 C CA . THR A 1 107 ? 0.805 13.078 12.445 1 93.38 107 THR A CA 1
ATOM 810 C C . THR A 1 107 ? 1.715 12.047 11.781 1 93.38 107 THR A C 1
ATOM 812 O O . THR A 1 107 ? 1.52 11.695 10.617 1 93.38 107 THR A O 1
ATOM 815 N N . PRO A 1 108 ? 2.791 11.633 12.562 1 97.5 108 PRO A N 1
ATOM 816 C CA . PRO A 1 108 ? 3.562 10.516 12.016 1 97.5 108 PRO A CA 1
ATOM 817 C C . PRO A 1 108 ? 2.727 9.25 11.836 1 97.5 108 PRO A C 1
ATOM 819 O O . PRO A 1 108 ? 1.871 8.953 12.672 1 97.5 108 PRO A O 1
ATOM 822 N N . ARG A 1 109 ? 2.969 8.531 10.734 1 96.94 109 ARG A N 1
ATOM 823 C CA . ARG A 1 109 ? 2.174 7.348 10.43 1 96.94 109 ARG A CA 1
ATOM 824 C C . ARG A 1 109 ? 3.041 6.246 9.836 1 96.94 109 ARG A C 1
ATOM 826 O O . ARG A 1 109 ? 3.338 6.258 8.641 1 96.94 109 ARG A O 1
ATOM 833 N N . ALA A 1 110 ? 3.395 5.293 10.617 1 98.12 110 ALA A N 1
ATOM 834 C CA . ALA A 1 110 ? 3.994 4.062 10.109 1 98.12 110 ALA A CA 1
ATOM 835 C C . ALA A 1 110 ? 2.922 3.059 9.695 1 98.12 110 ALA A C 1
ATOM 837 O O . ALA A 1 110 ? 1.866 2.973 10.328 1 98.12 110 ALA A O 1
ATOM 838 N N . ASN A 1 111 ? 3.289 2.26 8.602 1 97.44 111 ASN A N 1
ATOM 839 C CA . ASN A 1 111 ? 2.332 1.271 8.117 1 97.44 111 ASN A CA 1
ATOM 840 C C . ASN A 1 111 ? 0.995 1.913 7.762 1 97.44 111 ASN A C 1
ATOM 842 O O . ASN A 1 111 ? -0.06 1.426 8.172 1 97.44 111 ASN A O 1
ATOM 846 N N . VAL A 1 112 ? 1.096 3.02 7.016 1 97.62 112 VAL A N 1
ATOM 847 C CA . VAL A 1 112 ? -0.027 3.844 6.582 1 97.62 112 VAL A CA 1
ATOM 848 C C . VAL A 1 112 ? -0.536 3.354 5.227 1 97.62 112 VAL A C 1
ATOM 850 O O . VAL A 1 112 ? 0.234 2.824 4.422 1 97.62 112 VAL A O 1
ATOM 853 N N . GLY A 1 113 ? -1.805 3.461 4.98 1 97.56 113 GLY A N 1
ATOM 854 C CA . GLY A 1 113 ? -2.371 3.307 3.65 1 97.56 113 GLY A CA 1
ATOM 855 C C . GLY A 1 113 ? -2.699 4.629 2.984 1 97.56 113 GLY A C 1
ATOM 856 O O . GLY A 1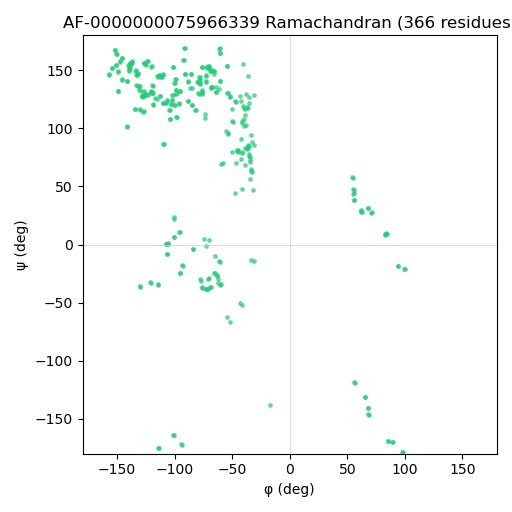 113 ? -3.045 5.602 3.658 1 97.56 113 GLY A O 1
ATOM 857 N N . VAL A 1 114 ? -2.672 4.641 1.614 1 98.31 114 VAL A N 1
ATOM 858 C CA . VAL A 1 114 ? -2.949 5.898 0.926 1 98.31 114 VAL A CA 1
ATOM 859 C C . VAL A 1 114 ? -3.859 5.641 -0.273 1 98.31 114 VAL A C 1
ATOM 861 O O . VAL A 1 114 ? -3.9 4.527 -0.802 1 98.31 114 VAL A O 1
ATOM 864 N N . ALA A 1 115 ? -4.543 6.652 -0.639 1 97.5 115 ALA A N 1
ATOM 865 C CA . ALA A 1 115 ? -5.418 6.633 -1.807 1 97.5 115 ALA A CA 1
ATOM 866 C C . ALA A 1 115 ? -5.609 8.039 -2.375 1 97.5 115 ALA A C 1
ATOM 868 O O . ALA A 1 115 ? -5.531 9.023 -1.641 1 97.5 115 ALA A O 1
ATOM 869 N N . VAL A 1 116 ? -5.871 8.07 -3.701 1 96.88 116 VAL A N 1
ATOM 870 C CA . VAL A 1 116 ? -6.066 9.344 -4.371 1 96.88 116 VAL A CA 1
ATOM 871 C C . VAL A 1 116 ? -7.516 9.469 -4.84 1 96.88 116 VAL A C 1
ATOM 873 O O . VAL A 1 116 ? -8.047 8.555 -5.48 1 96.88 116 VAL A O 1
ATOM 876 N N . ILE A 1 117 ? -8.133 10.586 -4.457 1 93.31 117 ILE A N 1
ATOM 877 C CA . ILE A 1 117 ? -9.414 10.977 -5.035 1 93.31 117 ILE A CA 1
ATOM 878 C C . ILE A 1 117 ? -9.32 12.406 -5.566 1 93.31 117 ILE A C 1
ATOM 880 O O . ILE A 1 117 ? -9.156 13.352 -4.797 1 93.31 117 ILE A O 1
ATOM 884 N N . GLY A 1 118 ? -9.445 12.523 -6.902 1 91.31 118 GLY A N 1
ATOM 885 C CA . GLY A 1 118 ? -9.344 13.852 -7.488 1 91.31 118 GLY A CA 1
ATOM 886 C C . GLY A 1 118 ? -8.047 14.562 -7.141 1 91.31 118 GLY A C 1
ATOM 887 O O . GLY A 1 118 ? -6.961 14.039 -7.402 1 91.31 118 GLY A O 1
ATOM 888 N N . ASP A 1 119 ? -8.195 15.703 -6.457 1 93.56 119 ASP A N 1
ATOM 889 C CA . ASP A 1 119 ? -7.035 16.531 -6.184 1 93.56 119 ASP A CA 1
ATOM 890 C C . ASP A 1 119 ? -6.527 16.328 -4.758 1 93.56 119 ASP A C 1
ATOM 892 O O . ASP A 1 119 ? -5.852 17.188 -4.199 1 93.56 119 ASP A O 1
ATOM 896 N N . ARG A 1 120 ? -6.926 15.117 -4.238 1 93.94 120 ARG A N 1
ATOM 897 C CA . ARG A 1 120 ? -6.527 14.875 -2.857 1 93.94 120 ARG A CA 1
ATOM 898 C C . ARG A 1 120 ? -5.871 13.508 -2.707 1 93.94 120 ARG A C 1
ATOM 900 O O . ARG A 1 120 ? -6.328 12.523 -3.301 1 93.94 120 ARG A O 1
ATOM 907 N N . LEU A 1 121 ? -4.785 13.492 -1.959 1 97.31 121 LEU A N 1
ATOM 908 C CA . LEU A 1 121 ? -4.113 12.273 -1.521 1 97.31 121 LEU A CA 1
ATOM 909 C C . LEU A 1 121 ? -4.402 11.992 -0.05 1 97.31 121 LEU A C 1
ATOM 911 O O . LEU A 1 121 ? -4.012 12.766 0.824 1 97.31 121 LEU A O 1
ATOM 915 N N . TYR A 1 122 ? -5.074 10.898 0.208 1 95.19 122 TYR A N 1
ATOM 916 C CA . TYR A 1 122 ? -5.488 10.531 1.558 1 95.19 122 TYR A CA 1
ATOM 917 C C . TYR A 1 122 ? -4.48 9.586 2.199 1 95.19 122 TYR A C 1
ATOM 919 O O . TYR A 1 122 ? -4.012 8.641 1.559 1 95.19 122 TYR A O 1
ATOM 927 N N . ALA A 1 123 ? -4.074 9.844 3.395 1 96.69 123 ALA A N 1
ATOM 928 C CA . ALA A 1 123 ? -3.311 8.945 4.258 1 96.69 123 ALA A CA 1
ATOM 929 C C . ALA A 1 123 ? -4.16 8.453 5.426 1 96.69 123 ALA A C 1
ATOM 931 O O . ALA A 1 123 ? -4.648 9.25 6.227 1 96.69 123 ALA A O 1
ATOM 932 N N . VAL A 1 124 ? -4.309 7.16 5.527 1 95.44 124 VAL A N 1
ATOM 933 C CA . VAL A 1 124 ? -5.332 6.598 6.402 1 95.44 124 VAL A CA 1
ATOM 934 C C . VAL A 1 124 ? -4.684 5.66 7.418 1 95.44 124 VAL A C 1
ATOM 936 O O . VAL A 1 124 ? -3.953 4.738 7.043 1 95.44 124 VAL A O 1
ATOM 939 N N . GLY A 1 125 ? -5.016 5.859 8.719 1 94.12 125 GLY A N 1
ATOM 940 C CA . GLY A 1 125 ? -4.559 4.973 9.773 1 94.12 125 GLY A CA 1
ATOM 941 C C . GLY A 1 125 ? -3.062 5.043 10.008 1 94.12 125 GLY A C 1
ATOM 942 O O . GLY A 1 125 ? -2.469 6.121 9.945 1 94.12 125 GLY A O 1
ATOM 943 N N . GLY A 1 126 ? -2.525 3.893 10.352 1 96.06 126 GLY A N 1
ATOM 944 C CA . GLY A 1 126 ? -1.106 3.812 10.664 1 96.06 126 GLY A CA 1
ATOM 945 C C . GLY A 1 126 ? -0.817 3.871 12.156 1 96.06 126 GLY A C 1
ATOM 946 O O . GLY A 1 126 ? -1.737 3.838 12.969 1 96.06 126 GLY A O 1
ATOM 947 N N . PHE A 1 127 ? 0.417 3.836 12.375 1 95.88 127 PHE A N 1
ATOM 948 C CA . PHE A 1 127 ? 0.917 3.865 13.75 1 95.88 127 PHE A CA 1
ATOM 949 C C . PHE A 1 127 ? 1.744 5.121 13.992 1 95.88 127 PHE A C 1
ATOM 951 O O . PHE A 1 127 ? 2.744 5.355 13.312 1 95.88 127 PHE A O 1
ATOM 958 N N . SER A 1 128 ? 1.38 5.883 15.031 1 94.88 128 SER A N 1
ATOM 959 C CA . SER A 1 128 ? 2.037 7.164 15.273 1 94.88 128 SER A CA 1
ATOM 960 C C . SER A 1 128 ? 3.324 6.984 16.062 1 94.88 128 SER A C 1
ATOM 962 O O . SER A 1 128 ? 4.137 7.906 16.156 1 94.88 128 SER A O 1
ATOM 964 N N . GLY A 1 129 ? 3.637 5.859 16.469 1 91.75 129 GLY A N 1
ATOM 965 C CA . GLY A 1 129 ? 4.668 5.621 17.469 1 91.75 129 GLY A CA 1
ATOM 966 C C . GLY A 1 129 ? 4.121 5.527 18.875 1 91.75 129 GLY A C 1
ATOM 967 O O . GLY A 1 129 ? 4.785 4.996 19.766 1 91.75 129 GLY A O 1
ATOM 968 N N . LYS A 1 130 ? 2.949 6.012 19.062 1 90.06 130 LYS A N 1
ATOM 969 C CA . LYS A 1 130 ? 2.32 6.004 20.375 1 90.06 130 LYS A CA 1
ATOM 970 C C . LYS A 1 130 ? 0.998 5.242 20.359 1 90.06 130 LYS A C 1
ATOM 972 O O . LYS A 1 130 ? 0.614 4.621 21.344 1 90.06 130 LYS A O 1
ATOM 977 N N . ALA A 1 131 ? 0.287 5.297 19.219 1 88.94 131 ALA A N 1
ATOM 978 C CA . ALA A 1 131 ? -1.03 4.676 19.109 1 88.94 131 ALA A CA 1
ATOM 979 C C . ALA A 1 131 ? -1.325 4.238 17.688 1 88.94 131 ALA A C 1
ATOM 981 O O . ALA A 1 131 ? -0.733 4.762 16.734 1 88.94 131 ALA A O 1
ATOM 982 N N . PHE A 1 132 ? -2.199 3.238 17.609 1 88.94 132 PHE A N 1
ATOM 983 C CA . PHE A 1 132 ? -2.803 2.912 16.328 1 88.94 132 PHE A CA 1
ATOM 984 C C . PHE A 1 132 ? -3.883 3.924 15.961 1 88.94 132 PHE A C 1
ATOM 986 O O . PHE A 1 132 ? -4.797 4.176 16.75 1 88.94 132 PHE A O 1
ATOM 993 N N . LEU A 1 133 ? -3.865 4.41 14.797 1 90.25 133 LEU A N 1
ATOM 994 C CA . LEU A 1 133 ? -4.641 5.605 14.484 1 90.25 133 LEU A CA 1
ATOM 995 C C . LEU A 1 133 ? -5.957 5.242 13.812 1 90.25 133 LEU A C 1
ATOM 997 O O . LEU A 1 133 ? -5.996 4.375 12.938 1 90.25 133 LEU A O 1
ATOM 1001 N N . ASN A 1 134 ? -6.969 5.824 14.266 1 91.06 134 ASN A N 1
ATOM 1002 C CA . ASN A 1 134 ? -8.227 5.801 13.523 1 91.06 134 ASN A CA 1
ATOM 1003 C C . ASN A 1 134 ? -8.445 7.102 12.758 1 91.06 134 ASN A C 1
ATOM 1005 O O . ASN A 1 134 ? -9.523 7.328 12.203 1 91.06 134 ASN A O 1
ATOM 1009 N N . SER A 1 135 ? -7.469 7.922 12.781 1 90.56 135 SER A N 1
ATOM 1010 C CA . SER A 1 135 ? -7.539 9.18 12.047 1 90.56 135 SER A CA 1
ATOM 1011 C C . SER A 1 135 ? -6.969 9.031 10.641 1 90.56 135 SER A C 1
ATOM 1013 O O . SER A 1 135 ? -6.406 7.984 10.305 1 90.56 135 SER A O 1
ATOM 1015 N N . PHE A 1 136 ? -7.199 10.055 9.836 1 92.38 136 PHE A N 1
ATOM 1016 C CA . PHE A 1 136 ? -6.645 10.172 8.492 1 92.38 136 PHE A CA 1
ATOM 1017 C C . PHE A 1 136 ? -6.449 11.641 8.117 1 92.38 136 PHE A C 1
ATOM 1019 O O . PHE A 1 136 ? -6.891 12.539 8.844 1 92.38 136 PHE A O 1
ATOM 1026 N N . GLU A 1 137 ? -5.707 11.898 7.145 1 93.31 137 GLU A N 1
ATOM 1027 C CA . GLU A 1 137 ? -5.473 13.234 6.613 1 93.31 137 GLU A CA 1
ATOM 1028 C C . GLU A 1 137 ? -5.297 13.203 5.098 1 93.31 137 GLU A C 1
ATOM 1030 O O . GLU A 1 137 ? -5.109 12.133 4.512 1 93.31 137 GLU A O 1
ATOM 1035 N N . TYR A 1 138 ? -5.484 14.312 4.531 1 94.12 138 TYR A N 1
ATOM 1036 C CA . TYR A 1 138 ? -5.254 14.344 3.092 1 94.12 138 TYR A CA 1
ATOM 1037 C C . TYR A 1 138 ? -4.387 15.539 2.705 1 94.12 138 TYR A C 1
ATOM 1039 O O . TYR A 1 138 ? -4.391 16.562 3.391 1 94.12 138 TYR A O 1
ATOM 1047 N N . LEU A 1 139 ? -3.6 15.359 1.698 1 95.81 139 LEU A N 1
ATOM 1048 C CA . LEU A 1 139 ? -2.85 16.406 1.021 1 95.81 139 LEU A CA 1
ATOM 1049 C C . LEU A 1 139 ? -3.674 17.031 -0.108 1 95.81 139 LEU A C 1
ATOM 1051 O O . LEU A 1 139 ? -4.125 16.312 -1.01 1 95.81 139 LEU A O 1
ATOM 1055 N N . ASP A 1 140 ? -3.832 18.312 -0.016 1 92.25 140 ASP A N 1
ATOM 1056 C CA . ASP A 1 140 ? -4.57 19.047 -1.043 1 92.25 140 ASP A CA 1
ATOM 1057 C C . ASP A 1 140 ? -3.623 19.656 -2.072 1 92.25 140 ASP A C 1
ATOM 1059 O O . ASP A 1 140 ? -2.77 20.469 -1.726 1 92.25 140 ASP A O 1
ATOM 1063 N N . GLU A 1 141 ? -3.814 19.281 -3.281 1 88.81 141 GLU A N 1
ATOM 1064 C CA . GLU A 1 141 ? -2.932 19.75 -4.344 1 88.81 141 GLU A CA 1
ATOM 1065 C C . GLU A 1 141 ? -2.963 21.266 -4.457 1 88.81 141 GLU A C 1
ATOM 1067 O O . GLU A 1 141 ? -1.955 21.891 -4.797 1 88.81 141 GLU A O 1
ATOM 1072 N N . ASN A 1 142 ? -4.082 21.891 -4.215 1 89.69 142 ASN A N 1
ATOM 1073 C CA . ASN A 1 142 ? -4.258 23.328 -4.379 1 89.69 142 ASN A CA 1
ATOM 1074 C C . ASN A 1 142 ? -3.547 24.109 -3.279 1 89.69 142 ASN A C 1
ATOM 1076 O O . ASN A 1 142 ? -2.943 25.156 -3.541 1 89.69 142 ASN A O 1
ATOM 1080 N N . THR A 1 143 ? -3.572 23.609 -2.072 1 90.38 143 THR A N 1
ATOM 1081 C CA . THR A 1 143 ? -2.951 24.312 -0.957 1 90.38 143 THR A CA 1
ATOM 1082 C C . THR A 1 143 ? -1.535 23.812 -0.714 1 90.38 143 THR A C 1
ATOM 1084 O O . THR A 1 143 ? -0.711 24.5 -0.118 1 90.38 143 THR A O 1
ATOM 1087 N N . GLY A 1 144 ? -1.237 22.594 -1.109 1 92.56 144 GLY A N 1
ATOM 1088 C CA . GLY A 1 144 ? 0.057 21.984 -0.869 1 92.56 144 GLY A CA 1
ATOM 1089 C C . GLY A 1 144 ? 0.287 21.625 0.587 1 92.56 144 GLY A C 1
ATOM 1090 O O . GLY A 1 144 ? 1.422 21.656 1.068 1 92.56 144 GLY A O 1
ATOM 1091 N N . GLU A 1 145 ? -0.843 21.359 1.306 1 92.88 145 GLU A N 1
ATOM 1092 C CA . GLU A 1 145 ? -0.746 21.078 2.734 1 92.88 145 GLU A CA 1
ATOM 1093 C C . GLU A 1 145 ? -1.568 19.859 3.113 1 92.88 145 GLU A C 1
ATOM 1095 O O . GLU A 1 145 ? -2.605 19.578 2.506 1 92.88 145 GLU A O 1
ATOM 1100 N N . TRP A 1 146 ? -0.991 19.156 4.098 1 94.44 146 TRP A N 1
ATOM 1101 C CA . TRP A 1 146 ? -1.782 18.109 4.734 1 94.44 146 TRP A CA 1
ATOM 1102 C C . TRP A 1 146 ? -2.781 18.703 5.719 1 94.44 146 TRP A C 1
ATOM 1104 O O . TRP A 1 146 ? -2.445 19.609 6.48 1 94.44 146 TRP A O 1
ATOM 1114 N N . THR A 1 147 ? -3.885 18.156 5.664 1 88.38 147 THR A N 1
ATOM 1115 C CA . THR A 1 147 ? -4.938 18.609 6.566 1 88.38 147 THR A CA 1
ATOM 1116 C C . THR A 1 147 ? -5.574 17.422 7.293 1 88.38 147 THR A C 1
ATOM 1118 O O . THR A 1 147 ? -5.91 16.406 6.668 1 88.38 147 THR A O 1
ATOM 1121 N N . THR A 1 148 ? -5.375 17.438 8.695 1 76.94 148 THR A N 1
ATOM 1122 C CA . THR A 1 148 ? -6.074 16.453 9.508 1 76.94 148 THR A CA 1
ATOM 1123 C C . THR A 1 148 ? -7.48 16.922 9.859 1 76.94 148 THR A C 1
ATOM 1125 O O . THR A 1 148 ? -7.711 18.125 10.031 1 76.94 148 THR A O 1
ATOM 1128 N N . PHE A 1 149 ? -8.383 15.984 9.695 1 53.47 149 PHE A N 1
ATOM 1129 C CA . PHE A 1 149 ? -9.641 16.438 10.273 1 53.47 149 PHE A CA 1
ATOM 1130 C C . PHE A 1 149 ? -9.977 15.641 11.531 1 53.47 149 PHE A C 1
ATOM 1132 O O . PHE A 1 149 ? -9.961 14.406 11.508 1 53.47 149 PHE A O 1
ATOM 1139 N N . VAL A 1 150 ? -9.539 15.953 12.711 1 50.16 150 VAL A N 1
ATOM 1140 C CA . VAL A 1 150 ? -9.773 15.297 13.992 1 50.16 150 VAL A CA 1
ATOM 1141 C C . VAL A 1 150 ? -11.258 15.383 14.359 1 50.16 150 VAL A C 1
ATOM 1143 O O . VAL A 1 150 ? -11.938 16.344 13.992 1 50.16 150 VAL A O 1
ATOM 1146 N N . PRO A 1 151 ? -11.711 14.117 14.852 1 46.12 151 PRO A N 1
ATOM 1147 C CA . PRO A 1 151 ? -13.094 14.062 15.328 1 46.12 151 PRO A CA 1
ATOM 1148 C C . PRO A 1 151 ? -13.445 15.219 16.266 1 46.12 151 PRO A C 1
ATOM 1150 O O . PRO A 1 151 ? -12.578 15.719 16.984 1 46.12 151 PRO A O 1
ATOM 1153 N N . LYS A 1 152 ? -14.492 15.977 15.914 1 44.19 152 LYS A N 1
ATOM 1154 C CA . LYS A 1 152 ? -15.016 16.938 16.891 1 44.19 152 LYS A CA 1
ATOM 1155 C C . LYS A 1 152 ? -15.102 16.312 18.281 1 44.19 152 LYS A C 1
ATOM 1157 O O . LYS A 1 152 ? -15.266 17.031 19.266 1 44.19 152 LYS A O 1
ATOM 1162 N N . THR A 1 153 ? -15.734 15.102 18.391 1 42.34 153 THR A N 1
ATOM 1163 C CA . THR A 1 153 ? -15.969 14.602 19.734 1 42.34 153 THR A CA 1
ATOM 1164 C C . THR A 1 153 ? -14.68 14.055 20.344 1 42.34 153 THR A C 1
ATOM 1166 O O . THR A 1 153 ? -13.922 13.352 19.672 1 42.34 153 THR A O 1
ATOM 1169 N N . PRO A 1 154 ? -14.414 14.523 21.609 1 35.09 154 PRO A N 1
ATOM 1170 C CA . PRO A 1 154 ? -13.25 14.062 22.359 1 35.09 154 PRO A CA 1
ATOM 1171 C C . PRO A 1 154 ? -12.977 12.57 22.188 1 35.09 154 PRO A C 1
ATOM 1173 O O . PRO A 1 154 ? -13.914 11.766 22.172 1 35.09 154 PRO A O 1
ATOM 1176 N N . LEU A 1 155 ? -12 12.195 21.516 1 35.47 155 LEU A N 1
ATOM 1177 C CA . LEU A 1 155 ? -11.484 10.828 21.547 1 35.47 155 LEU A CA 1
ATOM 1178 C C . LEU A 1 155 ? -11.672 10.219 22.938 1 35.47 155 LEU A C 1
ATOM 1180 O O . LEU A 1 155 ? -11.227 10.781 23.938 1 35.47 155 LEU A O 1
ATOM 1184 N N . THR A 1 156 ? -12.742 9.594 23.281 1 30.59 156 THR A N 1
ATOM 1185 C CA . THR A 1 156 ? -12.594 8.773 24.484 1 30.59 156 THR A CA 1
ATOM 1186 C C . THR A 1 156 ? -11.227 8.086 24.5 1 30.59 156 THR A C 1
ATOM 1188 O O . THR A 1 156 ? -10.812 7.484 23.516 1 30.59 156 THR A O 1
ATOM 1191 N N . ARG A 1 157 ? -10.352 8.477 25.422 1 29.05 157 ARG A N 1
ATOM 1192 C CA . ARG A 1 157 ? -9.102 7.844 25.828 1 29.05 157 ARG A CA 1
ATOM 1193 C C . ARG A 1 157 ? -9.203 6.324 25.734 1 29.05 157 ARG A C 1
ATOM 1195 O O . ARG A 1 157 ? -9.922 5.699 26.531 1 29.05 157 ARG A O 1
ATOM 1202 N N . VAL A 1 158 ? -9.367 5.73 24.797 1 28.77 158 VAL A N 1
ATOM 1203 C CA . VAL A 1 158 ? -9.125 4.301 24.953 1 28.77 158 VAL A CA 1
ATOM 1204 C C . VAL A 1 158 ? -7.941 4.078 25.891 1 28.77 158 VAL A C 1
ATOM 1206 O O . VAL A 1 158 ? -6.945 4.805 25.828 1 28.77 158 VAL A O 1
ATOM 1209 N N . ALA A 1 159 ? -8.133 3.387 27.094 1 27.45 159 ALA A N 1
ATOM 1210 C CA . ALA A 1 159 ? -7.367 2.994 28.266 1 27.45 159 ALA A CA 1
ATOM 1211 C C . ALA A 1 159 ? -5.945 2.586 27.891 1 27.45 159 ALA A C 1
ATOM 1213 O O . ALA A 1 159 ? -5.75 1.72 27.031 1 27.45 159 ALA A O 1
ATOM 1214 N N . GLU A 1 160 ? -4.902 3.381 28.078 1 29.64 160 GLU A N 1
ATOM 1215 C CA . GLU A 1 160 ? -3.502 3.178 28.438 1 29.64 160 GLU A CA 1
ATOM 1216 C C . GLU A 1 160 ? -3.332 1.963 29.344 1 29.64 160 GLU A C 1
ATOM 1218 O O . GLU A 1 160 ? -2.238 1.707 29.844 1 29.64 160 GLU A O 1
ATOM 1223 N N . GLU A 1 161 ? -4.438 1.433 29.922 1 29.05 161 GLU A N 1
ATOM 1224 C CA . GLU A 1 161 ? -4.152 0.442 30.953 1 29.05 161 GLU A CA 1
ATOM 1225 C C . GLU A 1 161 ? -3.408 -0.759 30.375 1 29.05 161 GLU A C 1
ATOM 1227 O O . GLU A 1 161 ? -2.91 -1.603 31.125 1 29.05 161 GLU A O 1
ATOM 1232 N N . CYS A 1 162 ? -3.674 -1.101 29.172 1 26.38 162 CYS A N 1
ATOM 1233 C CA . CYS A 1 162 ? -3.133 -2.436 28.938 1 26.38 162 CYS A CA 1
ATOM 1234 C C . CYS A 1 162 ? -1.609 -2.404 28.891 1 26.38 162 CYS A C 1
ATOM 1236 O O . CYS A 1 162 ? -0.976 -3.4 28.531 1 26.38 162 CYS A O 1
ATOM 1238 N N . VAL A 1 163 ? -1.009 -1.213 29.141 1 27.78 163 VAL A N 1
ATOM 1239 C CA . VAL A 1 163 ? 0.449 -1.275 29.156 1 27.78 163 VAL A CA 1
ATOM 1240 C C . VAL A 1 163 ? 0.919 -2.158 30.312 1 27.78 163 VAL A C 1
ATOM 1242 O O . VAL A 1 163 ? 2.074 -2.072 30.734 1 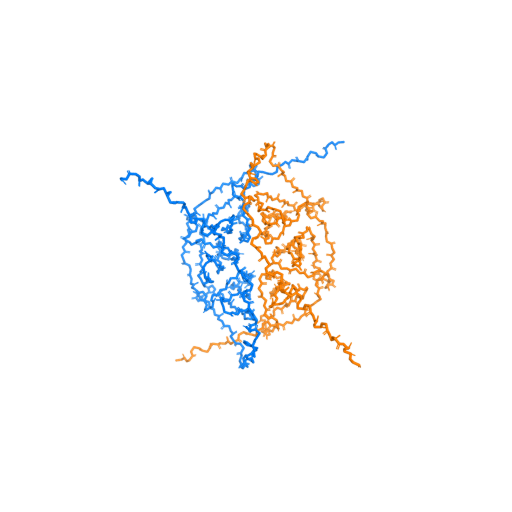27.78 163 VAL A O 1
ATOM 1245 N N . GLY A 1 164 ? 0.048 -2.537 31.188 1 27 164 GLY A N 1
ATOM 1246 C CA . GLY A 1 164 ? 0.836 -3.164 32.219 1 27 164 GLY A CA 1
ATOM 1247 C C . GLY A 1 164 ? 1.748 -4.262 31.719 1 27 164 GLY A C 1
ATOM 1248 O O . GLY A 1 164 ? 2.756 -4.586 32.344 1 27 164 GLY A O 1
ATOM 1249 N N . THR A 1 165 ? 1.123 -5.277 31.188 1 24.59 165 THR A N 1
ATOM 1250 C CA . THR A 1 165 ? 1.988 -6.441 31.344 1 24.59 165 THR A CA 1
ATOM 1251 C C . THR A 1 165 ? 3.236 -6.309 30.484 1 24.59 165 THR A C 1
ATOM 1253 O O . THR A 1 165 ? 3.225 -5.605 29.469 1 24.59 165 THR A O 1
ATOM 1256 N N . LYS A 1 166 ? 4.34 -6.906 30.938 1 24.52 166 LYS A N 1
ATOM 1257 C CA . LYS A 1 166 ? 5.77 -7.031 30.656 1 24.52 166 LYS A CA 1
ATOM 1258 C C . LYS A 1 166 ? 6.031 -7.207 29.172 1 24.52 166 LYS A C 1
ATOM 1260 O O . LYS A 1 166 ? 5.195 -7.754 28.438 1 24.52 166 LYS A O 1
ATOM 1265 N N . SER A 1 167 ? 6.875 -6.391 28.688 1 25.81 167 SER A N 1
ATOM 1266 C CA . SER A 1 167 ? 7.574 -6.191 27.422 1 25.81 167 SER A CA 1
ATOM 1267 C C . SER A 1 167 ? 7.961 -7.523 26.797 1 25.81 167 SER A C 1
ATOM 1269 O O . SER A 1 167 ? 8.594 -8.359 27.438 1 25.81 167 SER A O 1
ATOM 1271 N N . PRO A 1 168 ? 7.133 -8.195 26.078 1 28.06 168 PRO A N 1
ATOM 1272 C CA . PRO A 1 168 ? 7.895 -9.367 25.656 1 28.06 168 PRO A CA 1
ATOM 1273 C C . PRO A 1 168 ? 9.336 -9.031 25.266 1 28.06 168 PRO A C 1
ATOM 1275 O O . PRO A 1 168 ? 9.602 -7.926 24.781 1 28.06 168 PRO A O 1
ATOM 1278 N N . GLN A 1 169 ? 10.336 -9.602 25.969 1 24.61 169 GLN A N 1
ATOM 1279 C CA . GLN A 1 169 ? 11.789 -9.578 25.875 1 24.61 169 GLN A CA 1
ATOM 1280 C C . GLN A 1 169 ? 12.25 -9.5 24.422 1 24.61 169 GLN A C 1
ATOM 1282 O O . GLN A 1 169 ? 11.914 -10.375 23.609 1 24.61 169 GLN A O 1
ATOM 1287 N N . MET A 1 170 ? 12.047 -8.398 23.875 1 25.14 170 MET A N 1
ATOM 1288 C CA . MET A 1 170 ? 12.906 -8.211 22.703 1 25.14 170 MET A CA 1
ATOM 1289 C C . MET A 1 170 ? 14.281 -8.836 22.922 1 25.14 170 MET A C 1
ATOM 1291 O O . MET A 1 170 ? 14.953 -8.523 23.906 1 25.14 170 MET A O 1
ATOM 1295 N N . VAL A 1 171 ? 14.375 -10.133 22.641 1 23.58 171 VAL A N 1
ATOM 1296 C CA . VAL A 1 171 ? 15.625 -10.883 22.766 1 23.58 171 VAL A CA 1
ATOM 1297 C C . VAL A 1 171 ? 16.797 -9.992 22.328 1 23.58 171 VAL A C 1
ATOM 1299 O O . VAL A 1 171 ? 16.828 -9.516 21.203 1 23.58 171 VAL A O 1
ATOM 1302 N N . GLU A 1 172 ? 17.266 -9.125 23.281 1 24.55 172 GLU A N 1
ATOM 1303 C CA . GLU A 1 172 ? 18.625 -8.633 23.234 1 24.55 172 GLU A CA 1
ATOM 1304 C C . GLU A 1 172 ? 19.594 -9.719 22.797 1 24.55 172 GLU A C 1
ATOM 1306 O O . GLU A 1 172 ? 19.625 -10.805 23.375 1 24.55 172 GLU A O 1
ATOM 1311 N N . GLY A 1 173 ? 19.688 -9.898 21.469 1 24.38 173 GLY A N 1
ATOM 1312 C CA . GLY A 1 173 ? 20.781 -10.797 21.109 1 24.38 173 GLY A CA 1
ATOM 1313 C C . GLY A 1 173 ? 22.016 -10.602 21.984 1 24.38 173 GLY A C 1
ATOM 1314 O O . GLY A 1 173 ? 22.172 -9.57 22.625 1 24.38 173 GLY A O 1
ATOM 1315 N N . PRO A 1 174 ? 22.453 -11.688 22.469 1 24.44 174 PRO A N 1
ATOM 1316 C CA . PRO A 1 174 ? 23.609 -11.734 23.375 1 24.44 174 PRO A CA 1
ATOM 1317 C C . PRO A 1 174 ? 24.734 -10.805 22.938 1 24.44 174 PRO A C 1
ATOM 1319 O O . PRO A 1 174 ? 24.969 -10.625 21.734 1 24.44 174 PRO A O 1
ATOM 1322 N N . ILE A 1 175 ? 24.891 -9.727 23.641 1 23.22 175 ILE A N 1
ATOM 1323 C CA . ILE A 1 175 ? 26.203 -9.094 23.625 1 23.22 175 ILE A CA 1
ATOM 1324 C C . ILE A 1 175 ? 27.297 -10.148 23.797 1 23.22 175 ILE A C 1
ATOM 1326 O O . ILE A 1 175 ? 27.359 -10.828 24.812 1 23.22 175 ILE A O 1
ATOM 1330 N N . VAL A 1 176 ? 27.656 -10.875 22.719 1 22.73 176 VAL A N 1
ATOM 1331 C CA . VAL A 1 176 ? 28.828 -11.75 22.844 1 22.73 176 VAL A CA 1
ATOM 1332 C C . VAL A 1 176 ? 30 -10.961 23.422 1 22.73 176 VAL A C 1
ATOM 1334 O O . VAL A 1 176 ? 30.438 -9.969 22.828 1 22.73 176 VAL A O 1
ATOM 1337 N N . ASN A 1 177 ? 29.984 -10.781 24.766 1 23.08 177 ASN A N 1
ATOM 1338 C CA . ASN A 1 177 ? 31.203 -10.453 25.484 1 23.08 177 ASN A CA 1
ATOM 1339 C C . ASN A 1 177 ? 32.406 -11.258 24.984 1 23.08 177 ASN A C 1
ATOM 1341 O O . ASN A 1 177 ? 32.375 -12.492 25 1 23.08 177 ASN A O 1
ATOM 1345 N N . GLY A 1 178 ? 33 -10.812 23.797 1 22.34 178 GLY A N 1
ATOM 1346 C CA . GLY A 1 178 ? 34.344 -11.297 23.531 1 22.34 178 GLY A CA 1
ATOM 1347 C C . GLY A 1 178 ? 35.188 -11.461 24.781 1 22.34 178 GLY A C 1
ATOM 1348 O O . GLY A 1 178 ? 34.938 -10.805 25.797 1 22.34 178 GLY A O 1
ATOM 1349 N N . ASN A 1 179 ? 35.781 -12.672 24.969 1 22.75 179 ASN A N 1
ATOM 1350 C CA . ASN A 1 179 ? 36.75 -13.273 25.875 1 22.75 179 ASN A CA 1
ATOM 1351 C C . ASN A 1 179 ? 37.906 -12.312 26.172 1 22.75 179 ASN A C 1
ATOM 1353 O O . ASN A 1 179 ? 38.125 -11.367 25.422 1 22.75 179 ASN A O 1
ATOM 1357 N N . GLU A 1 180 ? 38.469 -12.602 27.328 1 23.77 180 GLU A N 1
ATOM 1358 C CA . GLU A 1 180 ? 39.656 -12.352 28.141 1 23.77 180 GLU A CA 1
ATOM 1359 C C . GLU A 1 180 ? 40.938 -12.516 27.328 1 23.77 180 GLU A C 1
ATOM 1361 O O . GLU A 1 180 ? 41.25 -13.625 26.891 1 23.77 180 GLU A O 1
ATOM 1366 N N . ILE A 1 181 ? 41.188 -12.086 26.156 1 23.47 181 ILE A N 1
ATOM 1367 C CA . ILE A 1 181 ? 42.562 -12.461 25.812 1 23.47 181 ILE A CA 1
ATOM 1368 C C . ILE A 1 181 ? 43.531 -11.945 26.875 1 23.47 181 ILE A C 1
ATOM 1370 O O . ILE A 1 181 ? 43.5 -10.758 27.219 1 23.47 181 ILE A O 1
ATOM 1374 N N . ASN A 1 182 ? 43.969 -12.828 27.891 1 22.14 182 ASN A N 1
ATOM 1375 C CA . ASN A 1 182 ? 45.094 -12.867 28.812 1 22.14 182 ASN A CA 1
ATOM 1376 C C . ASN A 1 182 ? 46.375 -12.453 28.125 1 22.14 182 ASN A C 1
ATOM 1378 O O . ASN A 1 182 ? 46.844 -13.141 27.219 1 22.14 182 ASN A O 1
ATOM 1382 N N . GLY A 1 183 ? 46.531 -11.383 27.359 1 20.73 183 GLY A N 1
ATOM 1383 C CA . GLY A 1 183 ? 47.969 -11.156 27.203 1 20.73 183 GLY A CA 1
ATOM 1384 C C . GLY A 1 183 ? 48.719 -11.156 28.516 1 20.73 183 GLY A C 1
ATOM 1385 O O . GLY A 1 183 ? 48.156 -10.75 29.547 1 20.73 183 GLY A O 1
ATOM 1386 N N . ILE A 1 184 ? 49.656 -12.133 28.719 1 20.41 184 ILE A N 1
ATOM 1387 C CA . ILE A 1 184 ? 50.938 -12.398 29.359 1 20.41 184 ILE A CA 1
ATOM 1388 C C . ILE A 1 184 ? 51.875 -11.18 29.219 1 20.41 184 ILE A C 1
ATOM 1390 O O . ILE A 1 184 ? 52.188 -10.766 28.094 1 20.41 184 ILE A O 1
ATOM 1394 N N . LYS A 1 185 ? 51.5 -9.977 29.953 1 19.44 185 LYS A N 1
ATOM 1395 C CA . LYS A 1 185 ? 52.688 -9.617 30.703 1 19.44 185 LYS A CA 1
ATOM 1396 C C . LYS A 1 185 ? 52.781 -10.383 32 1 19.44 185 LYS A C 1
ATOM 1398 O O . LYS A 1 185 ? 51.75 -10.68 32.625 1 19.44 185 LYS A O 1
ATOM 1403 N N . MET B 1 1 ? -7.609 34.312 12.383 1 31.2 1 MET B N 1
ATOM 1404 C CA . MET B 1 1 ? -8.586 33.406 11.797 1 31.2 1 MET B CA 1
ATOM 1405 C C . MET B 1 1 ? -8.312 31.969 12.219 1 31.2 1 MET B C 1
ATOM 1407 O O . MET B 1 1 ? -7.188 31.484 12.086 1 31.2 1 MET B O 1
ATOM 1411 N N . GLN B 1 2 ? -9.047 31.578 13.164 1 32.62 2 GLN B N 1
ATOM 1412 C CA . GLN B 1 2 ? -8.797 30.281 13.797 1 32.62 2 GLN B CA 1
ATOM 1413 C C . GLN B 1 2 ? -8.75 29.172 12.758 1 32.62 2 GLN B C 1
ATOM 1415 O O . GLN B 1 2 ? -9.617 29.094 11.883 1 32.62 2 GLN B O 1
ATOM 1420 N N . LYS B 1 3 ? -7.621 28.812 12.328 1 41.78 3 LYS B N 1
ATOM 1421 C CA . LYS B 1 3 ? -7.457 27.719 11.383 1 41.78 3 LYS B CA 1
ATOM 1422 C C . LYS B 1 3 ? -8.477 26.609 11.648 1 41.78 3 LYS B C 1
ATOM 1424 O O . LYS B 1 3 ? -8.508 26.047 12.742 1 41.78 3 LYS B O 1
ATOM 1429 N N . VAL B 1 4 ? -9.781 26.906 11.211 1 42.31 4 VAL B N 1
ATOM 1430 C CA . VAL B 1 4 ? -10.867 25.938 11.359 1 42.31 4 VAL B CA 1
ATOM 1431 C C . VAL B 1 4 ? -10.391 24.562 10.922 1 42.31 4 VAL B C 1
ATOM 1433 O O . VAL B 1 4 ? -10.039 24.359 9.758 1 42.31 4 VAL B O 1
ATOM 1436 N N . TRP B 1 5 ? -9.742 23.984 11.805 1 42.56 5 TRP B N 1
ATOM 1437 C CA . TRP B 1 5 ? -9.367 22.594 11.57 1 42.56 5 TRP B CA 1
ATOM 1438 C C . TRP B 1 5 ? -10.602 21.734 11.32 1 42.56 5 TRP B C 1
ATOM 1440 O O . TRP B 1 5 ? -11.523 21.703 12.141 1 42.56 5 TRP B O 1
ATOM 1450 N N . THR B 1 6 ? -11.266 21.922 10.164 1 49.12 6 THR B N 1
ATOM 1451 C CA . THR B 1 6 ? -12.398 21.047 9.875 1 49.12 6 THR B CA 1
ATOM 1452 C C . THR B 1 6 ? -12.023 19.594 10.078 1 49.12 6 THR B C 1
ATOM 1454 O O . THR B 1 6 ? -10.961 19.141 9.633 1 49.12 6 THR B O 1
ATOM 1457 N N . ARG B 1 7 ? -12.508 18.891 11.227 1 55.44 7 ARG B N 1
ATOM 1458 C CA . ARG B 1 7 ? -12.172 17.562 11.711 1 55.44 7 ARG B CA 1
ATOM 1459 C C . ARG B 1 7 ? -12.812 16.484 10.836 1 55.44 7 ARG B C 1
ATOM 1461 O O . ARG B 1 7 ? -14.023 16.516 10.586 1 55.44 7 ARG B O 1
ATOM 1468 N N . LEU B 1 8 ? -12.062 15.727 10.023 1 65.12 8 LEU B N 1
ATOM 1469 C CA . LEU B 1 8 ? -12.586 14.609 9.234 1 65.12 8 LEU B CA 1
ATOM 1470 C C . LEU B 1 8 ? -13.031 13.477 10.141 1 65.12 8 LEU B C 1
ATOM 1472 O O . LEU B 1 8 ? -12.461 13.258 11.211 1 65.12 8 LEU B O 1
ATOM 1476 N N . ALA B 1 9 ? -14.211 12.859 9.906 1 77.62 9 ALA B N 1
ATOM 1477 C CA . ALA B 1 9 ? -14.734 11.719 10.664 1 77.62 9 ALA B CA 1
ATOM 1478 C C . ALA B 1 9 ? -13.711 10.602 10.75 1 77.62 9 ALA B C 1
ATOM 1480 O O . ALA B 1 9 ? -13.125 10.203 9.734 1 77.62 9 ALA B O 1
ATOM 1481 N N . PRO B 1 10 ? -13.484 10.195 12.039 1 84.62 10 PRO B N 1
ATOM 1482 C CA . PRO B 1 10 ? -12.516 9.109 12.203 1 84.62 10 PRO B CA 1
ATOM 1483 C C . PRO B 1 10 ? -13.039 7.766 11.695 1 84.62 10 PRO B C 1
ATOM 1485 O O . PRO B 1 10 ? -14.25 7.586 11.555 1 84.62 10 PRO B O 1
ATOM 1488 N N . LEU B 1 11 ? -12.07 6.906 11.312 1 89.44 11 LEU B N 1
ATOM 1489 C CA . LEU B 1 11 ? -12.461 5.512 11.133 1 89.44 11 LEU B CA 1
ATOM 1490 C C . LEU B 1 11 ? -13.133 4.965 12.383 1 89.44 11 LEU B C 1
ATOM 1492 O O . LEU B 1 11 ? -12.898 5.465 13.484 1 89.44 11 LEU B O 1
ATOM 1496 N N . GLN B 1 12 ? -13.93 4.035 12.188 1 88.56 12 GLN B N 1
ATOM 1497 C CA . GLN B 1 12 ? -14.586 3.398 13.328 1 88.56 12 GLN B CA 1
ATOM 1498 C C . GLN B 1 12 ? -13.594 2.568 14.141 1 88.56 12 GLN B C 1
ATOM 1500 O O . GLN B 1 12 ? -13.75 2.408 15.352 1 88.56 12 GLN B O 1
ATOM 1505 N N . THR B 1 13 ? -12.578 2.053 13.523 1 88.44 13 THR B N 1
ATOM 1506 C CA . THR B 1 13 ? -11.555 1.236 14.164 1 88.44 13 THR B CA 1
ATOM 1507 C C . THR B 1 13 ? -10.164 1.769 13.836 1 88.44 13 THR B C 1
ATOM 1509 O O . THR B 1 13 ? -9.852 2.051 12.68 1 88.44 13 THR B O 1
ATOM 1512 N N . GLY B 1 14 ? -9.391 1.991 14.953 1 89.19 14 GLY B N 1
ATOM 1513 C CA . GLY B 1 14 ? -7.984 2.238 14.695 1 89.19 14 GLY B CA 1
ATOM 1514 C C . GLY B 1 14 ? -7.273 1.049 14.078 1 89.19 14 GLY B C 1
ATOM 1515 O O . GLY B 1 14 ? -7.469 -0.09 14.508 1 89.19 14 GLY B O 1
ATOM 1516 N N . ARG B 1 15 ? -6.516 1.332 12.984 1 92.19 15 ARG B N 1
ATOM 1517 C CA . ARG B 1 15 ? -5.895 0.213 12.281 1 92.19 15 ARG B CA 1
ATOM 1518 C C . ARG B 1 15 ? -4.539 0.612 11.703 1 92.19 15 ARG B C 1
ATOM 1520 O O . ARG B 1 15 ? -4.367 1.739 11.234 1 92.19 15 ARG B O 1
ATOM 1527 N N . TYR B 1 16 ? -3.629 -0.333 11.773 1 92.38 16 TYR B N 1
ATOM 1528 C CA . TYR B 1 16 ? -2.348 -0.198 11.094 1 92.38 16 TYR B CA 1
ATOM 1529 C C . TYR B 1 16 ? -2.086 -1.394 10.188 1 92.38 16 TYR B C 1
ATOM 1531 O O . TYR B 1 16 ? -2.734 -2.434 10.312 1 92.38 16 TYR B O 1
ATOM 1539 N N . GLN B 1 17 ? -1.233 -1.17 9.133 1 96.94 17 GLN B N 1
ATOM 1540 C CA . GLN B 1 17 ? -0.955 -2.158 8.094 1 96.94 17 GLN B CA 1
ATOM 1541 C C . GLN B 1 17 ? -2.221 -2.521 7.324 1 96.94 17 GLN B C 1
ATOM 1543 O O . GLN B 1 17 ? -2.387 -3.664 6.895 1 96.94 17 GLN B O 1
ATOM 1548 N N . ALA B 1 18 ? -3.188 -1.57 7.262 1 97.69 18 ALA B N 1
ATOM 1549 C CA . ALA B 1 18 ? -4.375 -1.755 6.43 1 97.69 18 ALA B CA 1
ATOM 1550 C C . ALA B 1 18 ? -4.062 -1.479 4.961 1 97.69 18 ALA B C 1
ATOM 1552 O O . ALA B 1 18 ? -3.193 -0.663 4.645 1 97.69 18 ALA B O 1
ATOM 1553 N N . GLY B 1 19 ? -4.691 -2.234 4.035 1 98.12 19 GLY B N 1
ATOM 1554 C CA . GLY B 1 19 ? -4.727 -1.78 2.654 1 98.12 19 GLY B CA 1
ATOM 1555 C C . GLY B 1 19 ? -5.66 -0.604 2.438 1 98.12 19 GLY B C 1
ATOM 1556 O O . GLY B 1 19 ? -6.734 -0.535 3.041 1 98.12 19 GLY B O 1
ATOM 1557 N N . VAL B 1 20 ? -5.25 0.323 1.641 1 98.31 20 VAL B N 1
ATOM 1558 C CA . VAL B 1 20 ? -6.09 1.476 1.336 1 98.31 20 VAL B CA 1
ATOM 1559 C C . VAL B 1 20 ? -6.117 1.714 -0.172 1 98.31 20 VAL B C 1
ATOM 1561 O O . VAL B 1 20 ? -5.082 1.625 -0.838 1 98.31 20 VAL B O 1
ATOM 1564 N N . CYS B 1 21 ? -7.281 1.988 -0.709 1 98.12 21 CYS B N 1
ATOM 1565 C CA . CYS B 1 21 ? -7.449 2.316 -2.121 1 98.12 21 CYS B CA 1
ATOM 1566 C C . CYS B 1 21 ? -8.656 3.225 -2.328 1 98.12 21 CYS B C 1
ATOM 1568 O O . CYS B 1 21 ? -9.414 3.486 -1.388 1 98.12 21 CYS B O 1
ATOM 1570 N N . SER B 1 22 ? -8.75 3.762 -3.457 1 97 22 SER B N 1
ATOM 1571 C CA . SER B 1 22 ? -9.922 4.555 -3.814 1 97 22 SER B CA 1
ATOM 1572 C C . SER B 1 22 ? -10.641 3.963 -5.02 1 97 22 SER B C 1
ATOM 1574 O O . SER B 1 22 ? -10.008 3.465 -5.949 1 97 22 SER B O 1
ATOM 1576 N N . MET B 1 23 ? -11.883 3.934 -4.934 1 96.38 23 MET B N 1
ATOM 1577 C CA . MET B 1 23 ? -12.734 3.484 -6.027 1 96.38 23 MET B CA 1
ATOM 1578 C C . MET B 1 23 ? -14.078 4.207 -6 1 96.38 23 MET B C 1
ATOM 1580 O O . MET B 1 23 ? -14.703 4.324 -4.941 1 96.38 23 MET B O 1
ATOM 1584 N N . GLY B 1 24 ? -14.492 4.715 -7.176 1 93.19 24 GLY B N 1
ATOM 1585 C CA . GLY B 1 24 ? -15.797 5.348 -7.281 1 93.19 24 GLY B CA 1
ATOM 1586 C C . GLY B 1 24 ? -15.938 6.566 -6.391 1 93.19 24 GLY B C 1
ATOM 1587 O O . GLY B 1 24 ? -17 6.785 -5.793 1 93.19 24 GLY B O 1
ATOM 1588 N N . GLY B 1 25 ? -14.938 7.23 -6.125 1 93.19 25 GLY B N 1
ATOM 1589 C CA . GLY B 1 25 ? -14.984 8.461 -5.348 1 93.19 25 GLY B CA 1
ATOM 1590 C C . GLY B 1 25 ? -14.977 8.219 -3.85 1 93.19 25 GLY B C 1
ATOM 1591 O O . GLY B 1 25 ? -15.25 9.133 -3.066 1 93.19 25 GLY B O 1
ATOM 1592 N N . HIS B 1 26 ? -14.719 6.961 -3.498 1 95.62 26 HIS B N 1
ATOM 1593 C CA . HIS B 1 26 ? -14.648 6.609 -2.084 1 95.62 26 HIS B CA 1
ATOM 1594 C C . HIS B 1 26 ? -13.289 6.035 -1.724 1 95.62 26 HIS B C 1
ATOM 1596 O O . HIS B 1 26 ? -12.57 5.527 -2.592 1 95.62 26 HIS B O 1
ATOM 1602 N N . VAL B 1 27 ? -12.898 6.195 -0.448 1 95.75 27 VAL B N 1
ATOM 1603 C CA . VAL B 1 27 ? -11.688 5.566 0.077 1 95.75 27 VAL B CA 1
ATOM 1604 C C . VAL B 1 27 ? -12.062 4.285 0.825 1 95.75 27 VAL B C 1
ATOM 1606 O O . VAL B 1 27 ? -12.992 4.277 1.636 1 95.75 27 VAL B O 1
ATOM 1609 N N . TYR B 1 28 ? -11.414 3.24 0.533 1 97.38 28 TYR B N 1
ATOM 1610 C CA . TYR B 1 28 ? -11.594 1.965 1.218 1 97.38 28 TYR B CA 1
ATOM 1611 C C . TYR B 1 28 ? -10.391 1.652 2.107 1 97.38 28 TYR B C 1
ATOM 1613 O O . TYR B 1 28 ? -9.25 1.684 1.649 1 97.38 28 TYR B O 1
ATOM 1621 N N . ALA B 1 29 ? -10.578 1.457 3.385 1 97.5 29 ALA B N 1
ATOM 1622 C CA . ALA B 1 29 ? -9.594 0.881 4.297 1 97.5 29 ALA B CA 1
ATOM 1623 C C . ALA B 1 29 ? -9.891 -0.594 4.559 1 97.5 29 ALA B C 1
ATOM 1625 O O . ALA B 1 29 ? -10.953 -0.939 5.074 1 97.5 29 ALA B O 1
ATOM 1626 N N . VAL B 1 30 ? -8.961 -1.402 4.215 1 98.44 30 VAL B N 1
ATOM 1627 C CA . VAL B 1 30 ? -9.211 -2.838 4.125 1 98.44 30 VAL B CA 1
ATOM 1628 C C . VAL B 1 30 ? -8.312 -3.578 5.113 1 98.44 30 VAL B C 1
ATOM 1630 O O . VAL B 1 30 ? -7.086 -3.523 5.008 1 98.44 30 VAL B O 1
ATOM 1633 N N . GLY B 1 31 ? -8.945 -4.312 6.039 1 98.25 31 GLY B N 1
ATOM 1634 C CA . GLY B 1 31 ? -8.211 -5.148 6.973 1 98.25 31 GLY B CA 1
ATOM 1635 C C . GLY B 1 31 ? -7.336 -4.352 7.926 1 98.25 31 GLY B C 1
ATOM 1636 O O . GLY B 1 31 ? -7.805 -3.402 8.562 1 98.25 31 GLY B O 1
ATOM 1637 N N . GLY B 1 32 ? -6.105 -4.754 8.039 1 97.5 32 GLY B N 1
ATOM 1638 C CA . GLY B 1 32 ? -5.223 -4.215 9.062 1 97.5 32 GLY B CA 1
ATOM 1639 C C . GLY B 1 32 ? -5.352 -4.922 10.398 1 97.5 32 GLY B C 1
ATOM 1640 O O . GLY B 1 32 ? -5.801 -6.07 10.453 1 97.5 32 GLY B O 1
ATOM 1641 N N . CYS B 1 33 ? -4.715 -4.258 11.328 1 94.94 33 CYS B N 1
ATOM 1642 C CA . CYS B 1 33 ? -4.801 -4.855 12.656 1 94.94 33 CYS B CA 1
ATOM 1643 C C . CYS B 1 33 ? -4.98 -3.787 13.727 1 94.94 33 CYS B C 1
ATOM 1645 O O . CYS B 1 33 ? -4.625 -2.625 13.516 1 94.94 33 CYS B O 1
ATOM 1647 N N . ASP B 1 34 ? -5.629 -4.191 14.703 1 87.25 34 ASP B N 1
ATOM 1648 C CA . ASP B 1 34 ? -5.688 -3.365 15.906 1 87.25 34 ASP B CA 1
ATOM 1649 C C . ASP B 1 34 ? -4.707 -3.871 16.969 1 87.25 34 ASP B C 1
ATOM 1651 O O . ASP B 1 34 ? -3.709 -4.516 16.641 1 87.25 34 ASP B O 1
ATOM 1655 N N . ALA B 1 35 ? -4.84 -3.465 18.172 1 78.75 35 ALA B N 1
ATOM 1656 C CA . ALA B 1 35 ? -3.885 -3.809 19.219 1 78.75 35 ALA B CA 1
ATOM 1657 C C . ALA B 1 35 ? -3.816 -5.32 19.438 1 78.75 35 ALA B C 1
ATOM 1659 O O . ALA B 1 35 ? -2.777 -5.852 19.828 1 78.75 35 ALA B O 1
ATOM 1660 N N . TRP B 1 36 ? -4.801 -6.027 18.891 1 80.69 36 TRP B N 1
ATOM 1661 C CA . TRP B 1 36 ? -4.883 -7.414 19.328 1 80.69 36 TRP B CA 1
ATOM 1662 C C . TRP B 1 36 ? -4.98 -8.359 18.141 1 80.69 36 TRP B C 1
ATOM 1664 O O . TRP B 1 36 ? -4.398 -9.453 18.156 1 80.69 36 TRP B O 1
ATOM 1674 N N . ASN B 1 37 ? -5.66 -7.941 17.172 1 90.06 37 ASN B N 1
ATOM 1675 C CA . ASN B 1 37 ? -6.059 -8.898 16.156 1 90.06 37 ASN B CA 1
ATOM 1676 C C . ASN B 1 37 ? -5.941 -8.305 14.75 1 90.06 37 ASN B C 1
ATOM 1678 O O . ASN B 1 37 ? -6.105 -7.098 14.57 1 90.06 37 ASN B O 1
ATOM 1682 N N . CYS B 1 38 ? -5.699 -9.25 13.781 1 95.94 38 CYS B N 1
ATOM 1683 C CA . CYS B 1 38 ? -5.934 -8.859 12.398 1 95.94 38 CYS B CA 1
ATOM 1684 C C . CYS B 1 38 ? -7.422 -8.664 12.133 1 95.94 38 CYS B C 1
ATOM 1686 O O . CYS B 1 38 ? -8.258 -9.344 12.727 1 95.94 38 CYS B O 1
ATOM 1688 N N . LEU B 1 39 ? -7.711 -7.805 11.266 1 95.94 39 LEU B N 1
ATOM 1689 C CA . LEU B 1 39 ? -9.094 -7.453 10.969 1 95.94 39 LEU B CA 1
ATOM 1690 C C . LEU B 1 39 ? -9.492 -7.941 9.578 1 95.94 39 LEU B C 1
ATOM 1692 O O . LEU B 1 39 ? -8.664 -7.957 8.664 1 95.94 39 LEU B O 1
ATOM 1696 N N . ASN B 1 40 ? -10.758 -8.383 9.422 1 98 40 ASN B N 1
ATOM 1697 C CA . ASN B 1 40 ? -11.297 -8.594 8.086 1 98 40 ASN B CA 1
ATOM 1698 C C . ASN B 1 40 ? -12.281 -7.496 7.695 1 98 40 ASN B C 1
ATOM 1700 O O . ASN B 1 40 ? -12.82 -7.5 6.586 1 98 40 ASN B O 1
ATOM 1704 N N . SER B 1 41 ? -12.461 -6.547 8.609 1 96.94 41 SER B N 1
ATOM 1705 C CA . SER B 1 41 ? -13.406 -5.469 8.344 1 96.94 41 SER B CA 1
ATOM 1706 C C . SER B 1 41 ? -12.891 -4.531 7.254 1 96.94 41 SER B C 1
ATOM 1708 O O . SER B 1 41 ? -11.68 -4.418 7.051 1 96.94 41 SER B O 1
ATOM 1710 N N . VAL B 1 42 ? -13.812 -3.934 6.555 1 97.81 42 VAL B N 1
ATOM 1711 C CA . VAL B 1 42 ? -13.555 -2.924 5.535 1 97.81 42 VAL B CA 1
ATOM 1712 C C . VAL B 1 42 ? -14.406 -1.687 5.805 1 97.81 42 VAL B C 1
ATOM 1714 O O . VAL B 1 42 ? -15.617 -1.794 6.027 1 97.81 42 VAL B O 1
ATOM 1717 N N . GLU B 1 43 ? -13.797 -0.559 5.852 1 96.88 43 GLU B N 1
ATOM 1718 C CA . GLU B 1 43 ? -14.508 0.704 6.008 1 96.88 43 GLU B CA 1
ATOM 1719 C C . GLU B 1 43 ? -14.398 1.562 4.75 1 96.88 43 GLU B C 1
ATOM 1721 O O . GLU B 1 43 ? -13.359 1.562 4.082 1 96.88 43 GLU B O 1
ATOM 1726 N N . ILE B 1 44 ? -15.445 2.254 4.516 1 95.94 44 ILE B N 1
ATOM 1727 C CA . ILE B 1 44 ? -15.531 3.125 3.352 1 95.94 44 ILE B CA 1
ATOM 1728 C C . ILE B 1 44 ? -15.75 4.57 3.801 1 95.94 44 ILE B C 1
ATOM 1730 O O . ILE B 1 44 ? -16.609 4.84 4.645 1 95.94 44 ILE B O 1
ATOM 1734 N N . TYR B 1 45 ? -14.953 5.461 3.266 1 95 45 TYR B N 1
ATOM 1735 C CA . TYR B 1 45 ? -15.109 6.887 3.531 1 95 45 TYR B CA 1
ATOM 1736 C C . TYR B 1 45 ? -15.797 7.586 2.367 1 95 45 TYR B C 1
ATOM 1738 O O . TYR B 1 45 ? -15.383 7.441 1.215 1 95 45 TYR B O 1
ATOM 1746 N N . ASP B 1 46 ? -16.812 8.312 2.66 1 92.06 46 ASP B N 1
ATOM 1747 C CA . ASP B 1 46 ? -17.5 9.172 1.702 1 92.06 46 ASP B CA 1
ATOM 1748 C C . ASP B 1 46 ? -17.125 10.641 1.919 1 92.06 46 ASP B C 1
ATOM 1750 O O . ASP B 1 46 ? -17.578 11.258 2.885 1 92.06 46 ASP B O 1
ATOM 1754 N N . PRO B 1 47 ? -16.375 11.141 1.028 1 89.06 47 PRO B N 1
ATOM 1755 C CA . PRO B 1 47 ? -15.93 12.523 1.214 1 89.06 47 PRO B CA 1
ATOM 1756 C C . PRO B 1 47 ? -17.078 13.523 1.156 1 89.06 47 PRO B C 1
ATOM 1758 O O . PRO B 1 47 ? -16.969 14.633 1.682 1 89.06 47 PRO B O 1
ATOM 1761 N N . THR B 1 48 ? -18.172 13.164 0.476 1 89.81 48 THR B N 1
ATOM 1762 C CA . THR B 1 48 ? -19.312 14.062 0.358 1 89.81 48 THR B CA 1
ATOM 1763 C C . THR B 1 48 ? -20 14.234 1.705 1 89.81 48 THR B C 1
ATOM 1765 O O . THR B 1 48 ? -20.469 15.328 2.037 1 89.81 48 THR B O 1
ATOM 1768 N N . THR B 1 49 ? -20.078 13.211 2.5 1 89.19 49 THR B N 1
ATOM 1769 C CA . THR B 1 49 ? -20.766 13.25 3.787 1 89.19 49 THR B CA 1
ATOM 1770 C C . THR B 1 49 ? -19.766 13.258 4.934 1 89.19 49 THR B C 1
ATOM 1772 O O . THR B 1 49 ? -20.141 13.422 6.098 1 89.19 49 THR B O 1
ATOM 1775 N N . ASP B 1 50 ? -18.516 13.062 4.637 1 88.56 50 ASP B N 1
ATOM 1776 C CA . ASP B 1 50 ? -17.453 12.953 5.633 1 88.56 50 ASP B CA 1
ATOM 1777 C C . ASP B 1 50 ? -17.781 11.891 6.672 1 88.56 50 ASP B C 1
ATOM 1779 O O . ASP B 1 50 ? -17.797 12.164 7.875 1 88.56 50 ASP B O 1
ATOM 1783 N N . THR B 1 51 ? -17.969 10.719 6.148 1 91.06 51 THR B N 1
ATOM 1784 C CA . THR B 1 51 ? -18.344 9.625 7.043 1 91.06 51 THR B CA 1
ATOM 1785 C C . THR B 1 51 ? -17.656 8.328 6.617 1 91.06 51 THR B C 1
ATOM 1787 O O . THR B 1 51 ? -17.5 8.062 5.426 1 91.06 51 THR B O 1
ATOM 1790 N N . TRP B 1 52 ? -17.25 7.617 7.703 1 93.19 52 TRP B N 1
ATOM 1791 C CA . TRP B 1 52 ? -16.797 6.238 7.512 1 93.19 52 TRP B CA 1
ATOM 1792 C C . TRP B 1 52 ? -17.906 5.254 7.887 1 93.19 52 TRP B C 1
ATOM 1794 O O . TRP B 1 52 ? -18.594 5.441 8.883 1 93.19 52 TRP B O 1
ATOM 1804 N N . SER B 1 53 ? -18.016 4.242 7.078 1 95.06 53 SER B N 1
ATOM 1805 C CA . SER B 1 53 ? -18.969 3.172 7.379 1 95.06 53 SER B CA 1
ATOM 1806 C C . SER B 1 53 ? -18.375 1.806 7.047 1 95.06 53 SER B C 1
ATOM 1808 O O . SER B 1 53 ? -17.516 1.691 6.184 1 95.06 53 SER B O 1
ATOM 1810 N N . PHE B 1 54 ? -18.922 0.837 7.766 1 95.44 54 PHE B N 1
ATOM 1811 C CA . PHE B 1 54 ? -18.484 -0.522 7.461 1 95.44 54 PHE B CA 1
ATOM 1812 C C . PHE B 1 54 ? -19.188 -1.044 6.211 1 95.44 54 PHE B C 1
ATOM 1814 O O . PHE B 1 54 ? -20.344 -0.715 5.957 1 95.44 54 PHE B O 1
ATOM 1821 N N . THR B 1 55 ? -18.484 -1.755 5.418 1 94.12 55 THR B N 1
ATOM 1822 C CA . THR B 1 55 ? -19.062 -2.553 4.348 1 94.12 55 THR B CA 1
ATOM 1823 C C . THR B 1 55 ? -18.875 -4.043 4.613 1 94.12 55 THR B C 1
ATOM 1825 O O . THR B 1 55 ? -18.453 -4.434 5.703 1 94.12 55 THR B O 1
ATOM 1828 N N . LYS B 1 56 ? -19.266 -4.887 3.668 1 96.88 56 LYS B N 1
ATOM 1829 C CA . LYS B 1 56 ? -19.109 -6.328 3.842 1 96.88 56 LYS B CA 1
ATOM 1830 C C . LYS B 1 56 ? -17.656 -6.688 4.16 1 96.88 56 LYS B C 1
ATOM 1832 O O . LYS B 1 56 ? -16.734 -6.18 3.523 1 96.88 56 LYS B O 1
ATOM 1837 N N . PRO B 1 57 ? -17.516 -7.465 5.195 1 97.75 57 PRO B N 1
ATOM 1838 C CA . PRO B 1 57 ? -16.141 -7.863 5.559 1 97.75 57 PRO B CA 1
ATOM 1839 C C . PRO B 1 57 ? -15.539 -8.852 4.57 1 97.75 57 PRO B C 1
ATOM 1841 O O . PRO B 1 57 ? -16.266 -9.57 3.883 1 97.75 57 PRO B O 1
ATOM 1844 N N . MET B 1 58 ? -14.242 -8.82 4.457 1 98.44 58 MET B N 1
ATOM 1845 C CA . MET B 1 58 ? -13.547 -9.859 3.711 1 98.44 58 MET B CA 1
ATOM 1846 C C . MET B 1 58 ? -13.781 -11.234 4.332 1 98.44 58 MET B C 1
ATOM 1848 O O . MET B 1 58 ? -14.281 -11.336 5.457 1 98.44 58 MET B O 1
ATOM 1852 N N . ILE B 1 59 ? -13.391 -12.25 3.611 1 98.31 59 ILE B N 1
ATOM 1853 C CA . ILE B 1 59 ? -13.508 -13.633 4.078 1 98.31 59 ILE B CA 1
ATOM 1854 C C . ILE B 1 59 ? -12.414 -13.914 5.109 1 98.31 59 ILE B C 1
ATOM 1856 O O . ILE B 1 59 ? -12.664 -14.578 6.121 1 98.31 59 ILE B O 1
ATOM 1860 N N . THR B 1 60 ? -11.234 -13.375 4.914 1 97.94 60 THR B N 1
ATOM 1861 C CA . THR B 1 60 ? -10.07 -13.641 5.754 1 97.94 60 THR B CA 1
ATOM 1862 C C . THR B 1 60 ? -9.555 -12.352 6.387 1 97.94 60 THR B C 1
ATOM 1864 O O . THR B 1 60 ? -9.422 -11.328 5.707 1 97.94 60 THR B O 1
ATOM 1867 N N . ALA B 1 61 ? -9.328 -12.422 7.742 1 98.06 61 ALA B N 1
ATOM 1868 C CA . ALA B 1 61 ? -8.617 -11.312 8.391 1 98.06 61 ALA B CA 1
ATOM 1869 C C . ALA B 1 61 ? -7.164 -11.258 7.945 1 98.06 61 ALA B C 1
ATOM 1871 O O . ALA B 1 61 ? -6.5 -12.289 7.832 1 98.06 61 ALA B O 1
ATOM 1872 N N . ARG B 1 62 ? -6.711 -10.031 7.633 1 98.25 62 ARG B N 1
ATOM 1873 C CA . ARG B 1 62 ? -5.336 -9.922 7.156 1 98.25 62 ARG B CA 1
ATOM 1874 C C . ARG B 1 62 ? -4.781 -8.523 7.387 1 98.25 62 ARG B C 1
ATOM 1876 O O . ARG B 1 62 ? -5.527 -7.539 7.352 1 98.25 62 ARG B O 1
ATOM 1883 N N . ARG B 1 63 ? -3.549 -8.406 7.66 1 97.81 63 ARG B N 1
ATOM 1884 C CA . ARG B 1 63 ? -2.758 -7.18 7.684 1 97.81 63 ARG B CA 1
ATOM 1885 C C . ARG B 1 63 ? -1.558 -7.281 6.75 1 97.81 63 ARG B C 1
ATOM 1887 O O . ARG B 1 63 ? -1.157 -8.383 6.363 1 97.81 63 ARG B O 1
ATOM 1894 N N . GLY B 1 64 ? -1.021 -6.102 6.324 1 98 64 GLY B N 1
ATOM 1895 C CA . GLY B 1 64 ? 0.153 -6.113 5.469 1 98 64 GLY B CA 1
ATOM 1896 C C . GLY B 1 64 ? -0.125 -6.68 4.086 1 98 64 GLY B C 1
ATOM 1897 O O . GLY B 1 64 ? 0.735 -7.336 3.494 1 98 64 GLY B O 1
ATOM 1898 N N . CYS B 1 65 ? -1.34 -6.492 3.588 1 98.62 65 CYS B N 1
ATOM 1899 C CA . CYS B 1 65 ? -1.735 -6.957 2.262 1 98.62 65 CYS B CA 1
ATOM 1900 C C . CYS B 1 65 ? -1.514 -5.871 1.216 1 98.62 65 CYS B C 1
ATOM 1902 O O . CYS B 1 65 ? -1.318 -4.703 1.559 1 98.62 65 CYS B O 1
ATOM 1904 N N . GLY B 1 66 ? -1.416 -6.293 -0.028 1 98.5 66 GLY B N 1
ATOM 1905 C CA . GLY B 1 66 ? -1.499 -5.363 -1.145 1 98.5 66 GLY B CA 1
ATOM 1906 C C . GLY B 1 66 ? -2.918 -5.141 -1.631 1 98.5 66 GLY B C 1
ATOM 1907 O O . GLY B 1 66 ? -3.717 -6.078 -1.681 1 98.5 66 GLY B O 1
ATOM 1908 N N . VAL B 1 67 ? -3.24 -3.902 -1.971 1 98.75 67 VAL B N 1
ATOM 1909 C CA . VAL B 1 67 ? -4.574 -3.578 -2.467 1 98.75 67 VAL B CA 1
ATOM 1910 C C . VAL B 1 67 ? -4.465 -2.764 -3.754 1 98.75 67 VAL B C 1
ATOM 1912 O O . VAL B 1 67 ? -3.66 -1.831 -3.838 1 98.75 67 VAL B O 1
ATOM 1915 N N . ALA B 1 68 ? -5.234 -3.145 -4.738 1 97.94 68 ALA B N 1
ATOM 1916 C CA . ALA B 1 68 ? -5.242 -2.424 -6.008 1 97.94 68 ALA B CA 1
ATOM 1917 C C . ALA B 1 68 ? -6.613 -2.5 -6.676 1 97.94 68 ALA B C 1
ATOM 1919 O O . ALA B 1 68 ? -7.363 -3.457 -6.461 1 97.94 68 ALA B O 1
ATOM 1920 N N . ILE B 1 69 ? -6.926 -1.425 -7.398 1 97.44 69 ILE B N 1
ATOM 1921 C CA . ILE B 1 69 ? -8.047 -1.499 -8.328 1 97.44 69 ILE B CA 1
ATOM 1922 C C . ILE B 1 69 ? -7.605 -2.164 -9.625 1 97.44 69 ILE B C 1
ATOM 1924 O O . ILE B 1 69 ? -6.727 -1.65 -10.328 1 97.44 69 ILE B O 1
ATOM 1928 N N . PHE B 1 70 ? -8.156 -3.289 -9.93 1 96.75 70 PHE B N 1
ATOM 1929 C CA . PHE B 1 70 ? -7.805 -4.066 -11.109 1 96.75 70 PHE B CA 1
ATOM 1930 C C . PHE B 1 70 ? -9.055 -4.547 -11.836 1 96.75 70 PHE B C 1
ATOM 1932 O O . PHE B 1 70 ? -9.898 -5.227 -11.242 1 96.75 70 PHE B O 1
ATOM 1939 N N . LYS B 1 71 ? -9.242 -4.074 -13.094 1 94 71 LYS B N 1
ATOM 1940 C CA . LYS B 1 71 ? -10.398 -4.398 -13.922 1 94 71 LYS B CA 1
ATOM 1941 C C . LYS B 1 71 ? -11.703 -4.043 -13.219 1 94 71 LYS B C 1
ATOM 1943 O O . LYS B 1 71 ? -12.633 -4.848 -13.18 1 94 71 LYS B O 1
ATOM 1948 N N . GLY B 1 72 ? -11.688 -2.941 -12.531 1 94.75 72 GLY B N 1
ATOM 1949 C CA . GLY B 1 72 ? -12.883 -2.35 -11.945 1 94.75 72 GLY B CA 1
ATOM 1950 C C . GLY B 1 72 ? -13.258 -2.961 -10.609 1 94.75 72 GLY B C 1
ATOM 1951 O O . GLY B 1 72 ? -14.344 -2.697 -10.086 1 94.75 72 GLY B O 1
ATOM 1952 N N . LYS B 1 73 ? -12.391 -3.777 -10.102 1 97.75 73 LYS B N 1
ATOM 1953 C CA . LYS B 1 73 ? -12.648 -4.426 -8.82 1 97.75 73 LYS B CA 1
ATOM 1954 C C . LYS B 1 73 ? -11.484 -4.199 -7.852 1 97.75 73 LYS B C 1
ATOM 1956 O O . LYS B 1 73 ? -10.367 -3.893 -8.273 1 97.75 73 LYS B O 1
ATOM 1961 N N . ILE B 1 74 ? -11.773 -4.285 -6.57 1 98.31 74 ILE B N 1
ATOM 1962 C CA . ILE B 1 74 ? -10.703 -4.219 -5.578 1 98.31 74 ILE B CA 1
ATOM 1963 C C . ILE B 1 74 ? -10.086 -5.605 -5.391 1 98.31 74 ILE B C 1
ATOM 1965 O O . ILE B 1 74 ? -10.797 -6.57 -5.09 1 98.31 74 ILE B O 1
ATOM 1969 N N . HIS B 1 75 ? -8.82 -5.727 -5.66 1 98.75 75 HIS B N 1
ATOM 1970 C CA . HIS B 1 75 ? -8.062 -6.941 -5.398 1 98.75 75 HIS B CA 1
ATOM 1971 C C . HIS B 1 75 ? -7.195 -6.789 -4.152 1 98.75 75 HIS B C 1
ATOM 1973 O O . HIS B 1 75 ? -6.371 -5.875 -4.078 1 98.75 75 HIS B O 1
ATOM 1979 N N . VAL B 1 76 ? -7.395 -7.609 -3.184 1 98.81 76 VAL B N 1
ATOM 1980 C CA . VAL B 1 76 ? -6.578 -7.684 -1.979 1 98.81 76 VAL B CA 1
ATOM 1981 C C . VAL B 1 76 ? -5.699 -8.938 -2.025 1 98.81 76 VAL B C 1
ATOM 1983 O O . VAL B 1 76 ? -6.211 -10.055 -2.146 1 98.81 76 VAL B O 1
ATOM 1986 N N . VAL B 1 77 ? -4.402 -8.688 -1.899 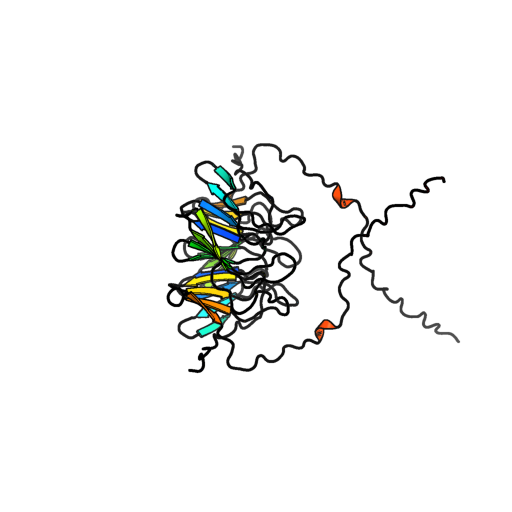1 98.62 77 VAL B N 1
ATOM 1987 C CA . VAL B 1 77 ? -3.453 -9.758 -2.211 1 98.62 77 VAL B CA 1
ATOM 1988 C C . VAL B 1 77 ? -2.523 -9.984 -1.021 1 98.62 77 VAL B C 1
ATOM 1990 O O . VAL B 1 77 ? -1.912 -9.039 -0.512 1 98.62 77 VAL B O 1
ATOM 1993 N N . GLY B 1 78 ? -2.398 -11.25 -0.601 1 98.75 78 GLY B N 1
ATOM 1994 C CA . GLY B 1 78 ? -1.425 -11.648 0.402 1 98.75 78 GLY B CA 1
ATOM 1995 C C . GLY B 1 78 ? -1.723 -11.094 1.78 1 98.75 78 GLY B C 1
ATOM 1996 O O . GLY B 1 78 ? -2.875 -11.078 2.215 1 98.75 78 GLY B O 1
ATOM 1997 N N . GLY B 1 79 ? -0.682 -10.703 2.461 1 98.5 79 GLY B N 1
ATOM 1998 C CA . GLY B 1 79 ? -0.77 -10.32 3.861 1 98.5 79 GLY B CA 1
ATOM 1999 C C . GLY B 1 79 ? -0.571 -11.484 4.812 1 98.5 79 GLY B C 1
ATOM 2000 O O . GLY B 1 79 ? -0.032 -12.523 4.426 1 98.5 79 GLY B O 1
ATOM 2001 N N . THR B 1 80 ? -0.846 -11.18 6.004 1 98.12 80 THR B N 1
ATOM 2002 C CA . THR B 1 80 ? -0.792 -12.211 7.031 1 98.12 80 THR B CA 1
ATOM 2003 C C . THR B 1 80 ? -2.029 -12.148 7.926 1 98.12 80 THR B C 1
ATOM 2005 O O . THR B 1 80 ? -2.576 -11.07 8.164 1 98.12 80 THR B O 1
ATOM 2008 N N . ASP B 1 81 ? -2.393 -13.273 8.414 1 97.06 81 ASP B N 1
ATOM 2009 C CA . ASP B 1 81 ? -3.525 -13.312 9.336 1 97.06 81 ASP B CA 1
ATOM 2010 C C . ASP B 1 81 ? -3.055 -13.273 10.789 1 97.06 81 ASP B C 1
ATOM 2012 O O . ASP B 1 81 ? -3.842 -13.508 11.711 1 97.06 81 ASP B O 1
ATOM 2016 N N . GLY B 1 82 ? -1.823 -13.008 10.953 1 93.81 82 GLY B N 1
ATOM 2017 C CA . GLY B 1 82 ? -1.226 -12.984 12.281 1 93.81 82 GLY B CA 1
ATOM 2018 C C . GLY B 1 82 ? -0.466 -14.25 12.617 1 93.81 82 GLY B C 1
ATOM 2019 O O . GLY B 1 82 ? 0.407 -14.25 13.484 1 93.81 82 GLY B O 1
ATOM 2020 N N . THR B 1 83 ? -0.803 -15.297 11.906 1 94.38 83 THR B N 1
ATOM 2021 C CA . THR B 1 83 ? -0.164 -16.578 12.188 1 94.38 83 THR B CA 1
ATOM 2022 C C . THR B 1 83 ? 0.692 -17.031 11 1 94.38 83 THR B C 1
ATOM 2024 O O . THR B 1 83 ? 1.755 -17.625 11.188 1 94.38 83 THR B O 1
ATOM 2027 N N . GLN B 1 84 ? 0.315 -16.75 9.875 1 96.62 84 GLN B N 1
ATOM 2028 C CA . GLN B 1 84 ? 1.058 -17.141 8.688 1 96.62 84 GLN B CA 1
ATOM 2029 C C . GLN B 1 84 ? 0.907 -16.109 7.574 1 96.62 84 GLN B C 1
ATOM 2031 O O . GLN B 1 84 ? -0.06 -15.352 7.551 1 96.62 84 GLN B O 1
ATOM 2036 N N . SER B 1 85 ? 1.893 -16.141 6.656 1 98.06 85 SER B N 1
ATOM 2037 C CA . SER B 1 85 ? 1.767 -15.383 5.418 1 98.06 85 SER B CA 1
ATOM 2038 C C . SER B 1 85 ? 0.751 -16.031 4.477 1 98.06 85 SER B C 1
ATOM 2040 O O . SER B 1 85 ? 0.673 -17.25 4.379 1 98.06 85 SER B O 1
ATOM 2042 N N . LEU B 1 86 ? 0.05 -15.188 3.754 1 98.38 86 LEU B N 1
ATOM 2043 C CA . LEU B 1 86 ? -1.034 -15.68 2.908 1 98.38 86 LEU B CA 1
ATOM 2044 C C . LEU B 1 86 ? -0.664 -15.562 1.434 1 98.38 86 LEU B C 1
ATOM 2046 O O . LEU B 1 86 ? 0.036 -14.633 1.033 1 98.38 86 LEU B O 1
ATOM 2050 N N . CYS B 1 87 ? -1.144 -16.516 0.664 1 98.25 87 CYS B N 1
ATOM 2051 C CA . CYS B 1 87 ? -1.016 -16.422 -0.786 1 98.25 87 CYS B CA 1
ATOM 2052 C C . CYS B 1 87 ? -2.359 -16.109 -1.433 1 98.25 87 CYS B C 1
ATOM 2054 O O . CYS B 1 87 ? -2.443 -15.938 -2.65 1 98.25 87 CYS B O 1
ATOM 2056 N N . SER B 1 88 ? -3.387 -15.969 -0.657 1 98.44 88 SER B N 1
ATOM 2057 C CA . SER B 1 88 ? -4.742 -15.828 -1.178 1 98.44 88 SER B CA 1
ATOM 2058 C C . SER B 1 88 ? -4.973 -14.422 -1.723 1 98.44 88 SER B C 1
ATOM 2060 O O . SER B 1 88 ? -4.32 -13.469 -1.293 1 98.44 88 SER B O 1
ATOM 2062 N N . THR B 1 89 ? -5.879 -14.352 -2.672 1 98.44 89 THR B N 1
ATOM 2063 C CA . THR B 1 89 ? -6.41 -13.117 -3.234 1 98.44 89 THR B CA 1
ATOM 2064 C C . THR B 1 89 ? -7.918 -13.031 -3.012 1 98.44 89 THR B C 1
ATOM 2066 O O . THR B 1 89 ? -8.648 -13.992 -3.26 1 98.44 89 THR B O 1
ATOM 2069 N N . GLU B 1 90 ? -8.383 -11.953 -2.51 1 98.69 90 GLU B N 1
ATOM 2070 C CA . GLU B 1 90 ? -9.812 -11.688 -2.416 1 98.69 90 GLU B CA 1
ATOM 2071 C C . GLU B 1 90 ? -10.219 -10.516 -3.307 1 98.69 90 GLU B C 1
ATOM 2073 O O . GLU B 1 90 ? -9.492 -9.531 -3.41 1 98.69 90 GLU B O 1
ATOM 2078 N N . ILE B 1 91 ? -11.352 -10.664 -3.834 1 98.44 91 ILE B N 1
ATOM 2079 C CA . ILE B 1 91 ? -11.812 -9.695 -4.824 1 98.44 91 ILE B CA 1
ATOM 2080 C C . ILE B 1 91 ? -13.172 -9.141 -4.414 1 98.44 91 ILE B C 1
ATOM 2082 O O . ILE B 1 91 ? -14.094 -9.906 -4.113 1 98.44 91 ILE B O 1
ATOM 2086 N N . PHE B 1 92 ? -13.281 -7.832 -4.387 1 98.44 92 PHE B N 1
ATOM 2087 C CA . PHE B 1 92 ? -14.547 -7.156 -4.117 1 98.44 92 PHE B CA 1
ATOM 2088 C C . PHE B 1 92 ? -15.172 -6.641 -5.406 1 98.44 92 PHE B C 1
ATOM 2090 O O . PHE B 1 92 ? -14.562 -5.852 -6.125 1 98.44 92 PHE B O 1
ATOM 2097 N N . ASP B 1 93 ? -16.359 -7.031 -5.664 1 96.31 93 ASP B N 1
ATOM 2098 C CA . ASP B 1 93 ? -17.141 -6.531 -6.785 1 96.31 93 ASP B CA 1
ATOM 2099 C C . ASP B 1 93 ? -18.125 -5.445 -6.332 1 96.31 93 ASP B C 1
ATOM 2101 O O . ASP B 1 93 ? -19.109 -5.734 -5.648 1 96.31 93 ASP B O 1
ATOM 2105 N N . PRO B 1 94 ? -17.828 -4.203 -6.746 1 92.81 94 PRO B N 1
ATOM 2106 C CA . PRO B 1 94 ? -18.672 -3.109 -6.266 1 92.81 94 PRO B CA 1
ATOM 2107 C C . PRO B 1 94 ? -20.109 -3.23 -6.742 1 92.81 94 PRO B C 1
ATOM 2109 O O . PRO B 1 94 ? -21.031 -2.715 -6.098 1 92.81 94 PRO B O 1
ATOM 2112 N N . ARG B 1 95 ? -20.297 -3.859 -7.84 1 93.69 95 ARG B N 1
ATOM 2113 C CA . ARG B 1 95 ? -21.656 -4.047 -8.344 1 93.69 95 ARG B CA 1
ATOM 2114 C C . ARG B 1 95 ? -22.422 -5.047 -7.48 1 93.69 95 ARG B C 1
ATOM 2116 O O . ARG B 1 95 ? -23.609 -4.848 -7.188 1 93.69 95 ARG B O 1
ATOM 2123 N N . LYS B 1 96 ? -21.812 -6.066 -7.027 1 94.75 96 LYS B N 1
ATOM 2124 C CA . LYS B 1 96 ? -22.438 -7.109 -6.215 1 94.75 96 LYS B CA 1
ATOM 2125 C C . LYS B 1 96 ? -22.281 -6.82 -4.727 1 94.75 96 LYS B C 1
ATOM 2127 O O . LYS B 1 96 ? -22.953 -7.418 -3.896 1 94.75 96 LYS B O 1
ATOM 2132 N N . GLN B 1 97 ? -21.375 -5.98 -4.379 1 93.75 97 GLN B N 1
ATOM 2133 C CA . GLN B 1 97 ? -21.047 -5.645 -3 1 93.75 97 GLN B CA 1
ATOM 2134 C C . GLN B 1 97 ? -20.688 -6.895 -2.201 1 93.75 97 GLN B C 1
ATOM 2136 O O . GLN B 1 97 ? -21.188 -7.098 -1.096 1 93.75 97 GLN B O 1
ATOM 2141 N N . THR B 1 98 ? -19.906 -7.73 -2.793 1 96.44 98 THR B N 1
ATOM 2142 C CA . THR B 1 98 ? -19.5 -8.961 -2.133 1 96.44 98 THR B CA 1
ATOM 2143 C C . THR B 1 98 ? -18.016 -9.242 -2.404 1 96.44 98 THR B C 1
ATOM 2145 O O . THR B 1 98 ? -17.469 -8.766 -3.396 1 96.44 98 THR B O 1
ATOM 2148 N N . TRP B 1 99 ? -17.5 -10.008 -1.471 1 98.06 99 TRP B N 1
ATOM 2149 C CA . TRP B 1 99 ? -16.141 -10.523 -1.624 1 98.06 99 TRP B CA 1
ATOM 2150 C C . TRP B 1 99 ? -16.156 -11.961 -2.131 1 98.06 99 TRP B C 1
ATOM 2152 O O . TRP B 1 99 ? -17 -12.766 -1.72 1 98.06 99 TRP B O 1
ATOM 2162 N N . SER B 1 100 ? -15.227 -12.258 -2.963 1 98.12 100 SER B N 1
ATOM 2163 C CA . SER B 1 100 ? -14.992 -13.625 -3.408 1 98.12 100 SER B CA 1
ATOM 2164 C C . SER B 1 100 ? -13.5 -13.945 -3.438 1 98.12 100 SER B C 1
ATOM 2166 O O . SER B 1 100 ? -12.672 -13.047 -3.523 1 98.12 100 SER B O 1
ATOM 2168 N N . MET B 1 101 ? -13.234 -15.242 -3.365 1 98.12 101 MET B N 1
ATOM 2169 C CA . MET B 1 101 ? -11.836 -15.656 -3.471 1 98.12 101 MET B CA 1
ATOM 2170 C C . MET B 1 101 ? -11.375 -15.656 -4.926 1 98.12 101 MET B C 1
ATOM 2172 O O . MET B 1 101 ? -12.109 -16.109 -5.809 1 98.12 101 MET B O 1
ATOM 2176 N N . GLY B 1 102 ? -10.242 -15.008 -5.164 1 97.69 102 GLY B N 1
ATOM 2177 C CA . GLY B 1 102 ? -9.562 -15.133 -6.441 1 97.69 102 GLY B CA 1
ATOM 2178 C C . GLY B 1 102 ? -8.492 -16.219 -6.441 1 97.69 102 GLY B C 1
ATOM 2179 O O . GLY B 1 102 ? -8.391 -17 -5.492 1 97.69 102 GLY B O 1
ATOM 2180 N N . PRO B 1 103 ? -7.695 -16.297 -7.543 1 97.25 103 PRO B N 1
ATOM 2181 C CA . PRO B 1 103 ? -6.613 -17.281 -7.59 1 97.25 103 PRO B CA 1
ATOM 2182 C C . PRO B 1 103 ? -5.523 -17.016 -6.559 1 97.25 103 PRO B C 1
ATOM 2184 O O . PRO B 1 103 ? -5.227 -15.852 -6.262 1 97.25 103 PRO B O 1
ATOM 2187 N N . ASN B 1 104 ? -4.914 -18.047 -6.098 1 97.56 104 ASN B N 1
ATOM 2188 C CA . ASN B 1 104 ? -3.807 -17.906 -5.156 1 97.56 104 ASN B CA 1
ATOM 2189 C C . ASN B 1 104 ? -2.504 -17.562 -5.871 1 97.56 104 ASN B C 1
ATOM 2191 O O . ASN B 1 104 ? -2.221 -18.094 -6.945 1 97.56 104 ASN B O 1
ATOM 2195 N N . MET B 1 105 ? -1.787 -16.672 -5.223 1 96.31 105 MET B N 1
ATOM 2196 C CA . MET B 1 105 ? -0.403 -16.516 -5.656 1 96.31 105 MET B CA 1
ATOM 2197 C C . MET B 1 105 ? 0.376 -17.812 -5.508 1 96.31 105 MET B C 1
ATOM 2199 O O . MET B 1 105 ? -0.048 -18.719 -4.781 1 96.31 105 MET B O 1
ATOM 2203 N N . THR B 1 106 ? 1.541 -17.891 -6.152 1 92.94 106 THR B N 1
ATOM 2204 C CA . THR B 1 106 ? 2.391 -19.062 -6.066 1 92.94 106 THR B CA 1
ATOM 2205 C C . THR B 1 106 ? 3.148 -19.094 -4.742 1 92.94 106 THR B C 1
ATOM 2207 O O . THR B 1 106 ? 3.49 -20.172 -4.242 1 92.94 106 THR B O 1
ATOM 2210 N N . THR B 1 107 ? 3.449 -17.953 -4.223 1 93.19 107 THR B N 1
ATOM 2211 C CA . THR B 1 107 ? 4.199 -17.797 -2.982 1 93.19 107 THR B CA 1
ATOM 2212 C C . THR B 1 107 ? 3.441 -16.906 -1.998 1 93.19 107 THR B C 1
ATOM 2214 O O . THR B 1 107 ? 2.91 -15.859 -2.379 1 93.19 107 THR B O 1
ATOM 2217 N N . PRO B 1 108 ? 3.338 -17.406 -0.708 1 97.44 108 PRO B N 1
ATOM 2218 C CA . PRO B 1 108 ? 2.773 -16.5 0.284 1 97.44 108 PRO B CA 1
ATOM 2219 C C . PRO B 1 108 ? 3.605 -15.227 0.458 1 97.44 108 PRO B C 1
ATOM 2221 O O . PRO B 1 108 ? 4.836 -15.281 0.418 1 97.44 108 PRO B O 1
ATOM 2224 N N . ARG B 1 109 ? 2.924 -14.086 0.625 1 96.88 109 ARG B N 1
ATOM 2225 C CA . ARG B 1 109 ? 3.621 -12.812 0.723 1 96.88 109 ARG B CA 1
ATOM 2226 C C . ARG B 1 109 ? 2.959 -11.906 1.754 1 96.88 109 ARG B C 1
ATOM 2228 O O . ARG B 1 109 ? 1.95 -11.258 1.463 1 96.88 109 ARG B O 1
ATOM 2235 N N . ALA B 1 110 ? 3.525 -11.812 2.91 1 98.12 110 ALA B N 1
ATOM 2236 C CA . ALA B 1 110 ? 3.137 -10.781 3.875 1 98.12 110 ALA B CA 1
ATOM 2237 C C . ALA B 1 110 ? 3.893 -9.484 3.625 1 98.12 110 ALA B C 1
ATOM 2239 O O . ALA B 1 110 ? 5.062 -9.5 3.234 1 98.12 110 ALA B O 1
ATOM 2240 N N . ASN B 1 111 ? 3.156 -8.344 3.928 1 97.44 111 ASN B N 1
ATOM 2241 C CA . ASN B 1 111 ? 3.775 -7.039 3.715 1 97.44 111 ASN B CA 1
ATOM 2242 C C . ASN B 1 111 ? 4.273 -6.879 2.281 1 97.44 111 ASN B C 1
ATOM 2244 O O . ASN B 1 111 ? 5.414 -6.473 2.057 1 97.44 111 ASN B O 1
ATOM 2248 N N . VAL B 1 112 ? 3.379 -7.23 1.342 1 97.69 112 VAL B N 1
ATOM 2249 C CA . VAL B 1 112 ? 3.617 -7.219 -0.097 1 97.69 112 VAL B CA 1
ATOM 2250 C C . VAL B 1 112 ? 3.219 -5.859 -0.674 1 97.69 112 VAL B C 1
ATOM 2252 O O . VAL B 1 112 ? 2.312 -5.203 -0.157 1 97.69 112 VAL B O 1
ATOM 2255 N N . GLY B 1 113 ? 3.902 -5.41 -1.688 1 97.56 113 GLY B N 1
ATOM 2256 C CA . GLY B 1 113 ? 3.453 -4.293 -2.506 1 97.56 113 GLY B CA 1
ATOM 2257 C C . GLY B 1 113 ? 2.84 -4.727 -3.822 1 97.56 113 GLY B C 1
ATOM 2258 O O . GLY B 1 113 ? 3.238 -5.742 -4.395 1 97.56 113 GLY B O 1
ATOM 2259 N N . VAL B 1 114 ? 1.908 -3.885 -4.367 1 98.31 114 VAL B N 1
ATOM 2260 C CA . VAL B 1 114 ? 1.268 -4.273 -5.621 1 98.31 114 VAL B CA 1
ATOM 2261 C C . VAL B 1 114 ? 1.174 -3.064 -6.547 1 98.31 114 VAL B C 1
ATOM 2263 O O . VAL B 1 114 ? 1.179 -1.92 -6.09 1 98.31 114 VAL B O 1
ATOM 2266 N N . ALA B 1 115 ? 1.103 -3.357 -7.781 1 97.44 115 ALA B N 1
ATOM 2267 C CA . ALA B 1 115 ? 0.935 -2.35 -8.828 1 97.44 115 ALA B CA 1
ATOM 2268 C C . ALA B 1 115 ? 0.269 -2.945 -10.062 1 97.44 115 ALA B C 1
ATOM 2270 O O . ALA B 1 115 ? 0.407 -4.141 -10.336 1 97.44 115 ALA B O 1
ATOM 2271 N N . VAL B 1 116 ? -0.442 -2.059 -10.797 1 96.88 116 VAL B N 1
ATOM 2272 C CA . VAL B 1 116 ? -1.132 -2.498 -12.008 1 96.88 116 VAL B CA 1
ATOM 2273 C C . VAL B 1 116 ? -0.482 -1.86 -13.227 1 96.88 116 VAL B C 1
ATOM 2275 O O . VAL B 1 116 ? -0.271 -0.646 -13.266 1 96.88 116 VAL B O 1
ATOM 2278 N N . ILE B 1 117 ? -0.14 -2.719 -14.188 1 93.12 117 ILE B N 1
ATOM 2279 C CA . ILE B 1 117 ? 0.242 -2.258 -15.516 1 93.12 117 ILE B CA 1
ATOM 2280 C C . ILE B 1 117 ? -0.596 -2.977 -16.578 1 93.12 117 ILE B C 1
ATOM 2282 O O . ILE B 1 117 ? -0.473 -4.191 -16.75 1 93.12 117 ILE B O 1
ATOM 2286 N N . GLY B 1 118 ? -1.429 -2.184 -17.266 1 91.19 118 GLY B N 1
ATOM 2287 C CA . GLY B 1 118 ? -2.279 -2.801 -18.266 1 91.19 118 GLY B CA 1
ATOM 2288 C C . GLY B 1 118 ? -3.15 -3.91 -17.719 1 91.19 118 GLY B C 1
ATOM 2289 O O . GLY B 1 118 ? -3.918 -3.693 -16.781 1 91.19 118 GLY B O 1
ATOM 2290 N N . ASP B 1 119 ? -2.941 -5.117 -18.266 1 93.38 119 ASP B N 1
ATOM 2291 C CA . ASP B 1 119 ? -3.811 -6.234 -17.906 1 93.38 119 ASP B CA 1
ATOM 2292 C C . ASP B 1 119 ? -3.148 -7.133 -16.875 1 93.38 119 ASP B C 1
ATOM 2294 O O . ASP B 1 119 ? -3.496 -8.305 -16.734 1 93.38 119 ASP B O 1
ATOM 2298 N N . ARG B 1 120 ? -2.178 -6.465 -16.141 1 93.69 120 ARG B N 1
ATOM 2299 C CA . ARG B 1 120 ? -1.463 -7.281 -15.164 1 93.69 120 ARG B CA 1
ATOM 2300 C C . ARG B 1 120 ? -1.402 -6.586 -13.812 1 93.69 120 ARG B C 1
ATOM 2302 O O . ARG B 1 120 ? -1.194 -5.371 -13.734 1 93.69 120 ARG B O 1
ATOM 2309 N N . LEU B 1 121 ? -1.646 -7.359 -12.781 1 97.25 121 LEU B N 1
ATOM 2310 C CA . LEU B 1 121 ? -1.454 -6.961 -11.391 1 97.25 121 LEU B CA 1
ATOM 2311 C C . LEU B 1 121 ? -0.197 -7.598 -10.812 1 97.25 121 LEU B C 1
ATOM 2313 O O . LEU B 1 121 ? -0.121 -8.82 -10.672 1 97.25 121 LEU B O 1
ATOM 2317 N N . TYR B 1 122 ? 0.763 -6.785 -10.461 1 95.06 122 TYR B N 1
ATOM 2318 C CA . TYR B 1 122 ? 2.051 -7.246 -9.961 1 95.06 122 TYR B CA 1
ATOM 2319 C C . TYR B 1 122 ? 2.066 -7.266 -8.438 1 95.06 122 TYR B C 1
ATOM 2321 O O . TYR B 1 122 ? 1.6 -6.324 -7.793 1 95.06 122 TYR B O 1
ATOM 2329 N N . ALA B 1 123 ? 2.504 -8.32 -7.848 1 96.69 123 ALA B N 1
ATOM 2330 C CA . ALA B 1 123 ? 2.818 -8.445 -6.426 1 96.69 123 ALA B CA 1
ATOM 2331 C C . ALA B 1 123 ? 4.324 -8.57 -6.207 1 96.69 123 ALA B C 1
ATOM 2333 O O . ALA B 1 123 ? 4.953 -9.508 -6.711 1 96.69 123 ALA B O 1
ATOM 2334 N N . VAL B 1 124 ? 4.883 -7.66 -5.445 1 95.38 124 VAL B N 1
ATOM 2335 C CA . VAL B 1 124 ? 6.332 -7.5 -5.418 1 95.38 124 VAL B CA 1
ATOM 2336 C C . VAL B 1 124 ? 6.844 -7.656 -3.988 1 95.38 124 VAL B C 1
ATOM 2338 O O . VAL B 1 124 ? 6.371 -6.973 -3.076 1 95.38 124 VAL B O 1
ATOM 2341 N N . GLY B 1 125 ? 7.855 -8.531 -3.809 1 94.19 125 GLY B N 1
ATOM 2342 C CA . GLY B 1 125 ? 8.508 -8.688 -2.52 1 94.19 125 GLY B CA 1
ATOM 2343 C C . GLY B 1 125 ? 7.613 -9.328 -1.474 1 94.19 125 GLY B C 1
ATOM 2344 O O . GLY B 1 125 ? 6.844 -10.242 -1.781 1 94.19 125 GLY B O 1
ATOM 2345 N N . GLY B 1 126 ? 7.832 -8.891 -0.265 1 96.19 126 GLY B N 1
ATOM 2346 C CA . GLY B 1 126 ? 7.086 -9.445 0.854 1 96.19 126 GLY B CA 1
ATOM 2347 C C . GLY B 1 126 ? 7.855 -10.508 1.613 1 96.19 126 GLY B C 1
ATOM 2348 O O . GLY B 1 126 ? 9.039 -10.734 1.35 1 96.19 126 GLY B O 1
ATOM 2349 N N . PHE B 1 127 ? 7.172 -10.984 2.557 1 95.94 127 PHE B N 1
ATOM 2350 C CA . PHE B 1 127 ? 7.727 -12.016 3.424 1 95.94 127 PHE B CA 1
ATOM 2351 C C . PHE B 1 127 ? 6.953 -13.32 3.281 1 95.94 127 PHE B C 1
ATOM 2353 O O . PHE B 1 127 ? 5.742 -13.359 3.52 1 95.94 127 PHE B O 1
ATOM 2360 N N . SER B 1 128 ? 7.664 -14.406 2.973 1 94.75 128 SER B N 1
ATOM 2361 C CA . SER B 1 128 ? 6.996 -15.68 2.703 1 94.75 128 SER B CA 1
ATOM 2362 C C . SER B 1 128 ? 6.691 -16.422 3.996 1 94.75 128 SER B C 1
ATOM 2364 O O . SER B 1 128 ? 5.922 -17.391 3.994 1 94.75 128 SER B O 1
ATOM 2366 N N . GLY B 1 129 ? 7.078 -15.961 5.086 1 91.81 129 GLY B N 1
ATOM 2367 C CA . GLY B 1 129 ? 7.102 -16.719 6.328 1 91.81 129 GLY B CA 1
ATOM 2368 C C . GLY B 1 129 ? 8.438 -17.375 6.602 1 91.81 129 GLY B C 1
ATOM 2369 O O . GLY B 1 129 ? 8.734 -17.75 7.738 1 91.81 129 GLY B O 1
ATOM 2370 N N . LYS B 1 130 ? 9.219 -17.5 5.594 1 89.94 130 LYS B N 1
ATOM 2371 C CA . LYS B 1 130 ? 10.531 -18.125 5.715 1 89.94 130 LYS B CA 1
ATOM 2372 C C . LYS B 1 130 ? 11.641 -17.172 5.301 1 89.94 130 LYS B C 1
ATOM 2374 O O . LYS B 1 130 ? 12.742 -17.219 5.852 1 89.94 130 LYS B O 1
ATOM 2379 N N . ALA B 1 131 ? 11.359 -16.297 4.336 1 89 131 ALA B N 1
ATOM 2380 C CA . ALA B 1 131 ? 12.383 -15.398 3.811 1 89 131 ALA B CA 1
ATOM 2381 C C . ALA B 1 131 ? 11.766 -14.102 3.301 1 89 131 ALA B C 1
ATOM 2383 O O . ALA B 1 131 ? 10.578 -14.062 2.975 1 89 131 ALA B O 1
ATOM 2384 N N . PHE B 1 132 ? 12.609 -13.07 3.314 1 89 132 PHE B N 1
ATOM 2385 C CA . PHE B 1 132 ? 12.266 -11.852 2.592 1 89 132 PHE B CA 1
ATOM 2386 C C . PHE B 1 132 ? 12.469 -12.039 1.092 1 89 132 PHE B C 1
ATOM 2388 O O . PHE B 1 132 ? 13.539 -12.461 0.648 1 89 132 PHE B O 1
ATOM 2395 N N . LEU B 1 133 ? 11.547 -11.656 0.322 1 90.38 133 LEU B N 1
ATOM 2396 C CA . LEU B 1 133 ? 11.516 -12.086 -1.071 1 90.38 133 LEU B CA 1
ATOM 2397 C C . LEU B 1 133 ? 12.086 -11.008 -1.989 1 90.38 133 LEU B C 1
ATOM 2399 O O . LEU B 1 133 ? 11.789 -9.828 -1.82 1 90.38 133 LEU B O 1
ATOM 2403 N N . ASN B 1 134 ? 12.906 -11.414 -2.84 1 91.19 134 ASN B N 1
ATOM 2404 C CA . ASN B 1 134 ? 13.281 -10.555 -3.959 1 91.19 134 ASN B CA 1
ATOM 2405 C C . ASN B 1 134 ? 12.539 -10.945 -5.234 1 91.19 134 ASN B C 1
ATOM 2407 O O . ASN B 1 134 ? 12.836 -10.43 -6.312 1 91.19 134 ASN B O 1
ATOM 2411 N N . SER B 1 135 ? 11.641 -11.836 -5.09 1 90.69 135 SER B N 1
ATOM 2412 C CA . SER B 1 135 ? 10.82 -12.258 -6.227 1 90.69 135 SER B CA 1
ATOM 2413 C C . SER B 1 135 ? 9.547 -11.43 -6.32 1 90.69 135 SER B C 1
ATOM 2415 O O . SER B 1 135 ? 9.242 -10.641 -5.43 1 90.69 135 SER B O 1
ATOM 2417 N N . PHE B 1 136 ? 8.859 -11.594 -7.449 1 92.31 136 PHE B N 1
ATOM 2418 C CA . PHE B 1 136 ? 7.547 -11.008 -7.695 1 92.31 136 PHE B CA 1
ATOM 2419 C C . PHE B 1 136 ? 6.73 -11.875 -8.641 1 92.31 136 PHE B C 1
ATOM 2421 O O . PHE B 1 136 ? 7.246 -12.844 -9.203 1 92.31 136 PHE B O 1
ATOM 2428 N N . GLU B 1 137 ? 5.496 -11.672 -8.703 1 93.31 137 GLU B N 1
ATOM 2429 C CA . GLU B 1 137 ? 4.586 -12.367 -9.609 1 93.31 137 GLU B CA 1
ATOM 2430 C C . GLU B 1 137 ? 3.467 -11.438 -10.078 1 93.31 137 GLU B C 1
ATOM 2432 O O . GLU B 1 137 ? 3.264 -10.359 -9.516 1 93.31 137 GLU B O 1
ATOM 2437 N N . TYR B 1 138 ? 2.885 -11.828 -11.141 1 94.12 138 TYR B N 1
ATOM 2438 C CA . TYR B 1 138 ? 1.762 -11.016 -11.586 1 94.12 138 TYR B CA 1
ATOM 2439 C C . TYR B 1 138 ? 0.555 -11.883 -11.922 1 94.12 138 TYR B C 1
ATOM 2441 O O . TYR B 1 138 ? 0.706 -13.055 -12.289 1 94.12 138 TYR B O 1
ATOM 2449 N N . LEU B 1 139 ? -0.596 -11.359 -11.688 1 95.69 139 LEU B N 1
ATOM 2450 C CA . LEU B 1 139 ? -1.874 -11.906 -12.125 1 95.69 139 LEU B CA 1
ATOM 2451 C C . LEU B 1 139 ? -2.238 -11.391 -13.516 1 95.69 139 LEU B C 1
ATOM 2453 O O . LEU B 1 139 ? -2.314 -10.18 -13.734 1 95.69 139 LEU B O 1
ATOM 2457 N N . ASP B 1 140 ? -2.445 -12.336 -14.398 1 92.06 140 ASP B N 1
ATOM 2458 C CA . ASP B 1 140 ? -2.836 -11.992 -15.758 1 92.06 140 ASP B CA 1
ATOM 2459 C C . ASP B 1 140 ? -4.352 -12.062 -15.93 1 92.06 140 ASP B C 1
ATOM 2461 O O . ASP B 1 140 ? -4.957 -13.117 -15.727 1 92.06 140 ASP B O 1
ATOM 2465 N N . GLU B 1 141 ? -4.91 -10.977 -16.312 1 88.88 141 GLU B N 1
ATOM 2466 C CA . GLU B 1 141 ? -6.363 -10.906 -16.453 1 88.88 141 GLU B CA 1
ATOM 2467 C C . GLU B 1 141 ? -6.871 -11.922 -17.484 1 88.88 141 GLU B C 1
ATOM 2469 O O . GLU B 1 141 ? -7.973 -12.453 -17.344 1 88.88 141 GLU B O 1
ATOM 2474 N N . ASN B 1 142 ? -6.129 -12.172 -18.516 1 89.62 142 ASN B N 1
ATOM 2475 C CA . ASN B 1 142 ? -6.551 -13.055 -19.594 1 89.62 142 ASN B CA 1
ATOM 2476 C C . ASN B 1 142 ? -6.539 -14.516 -19.172 1 89.62 142 ASN B C 1
ATOM 2478 O O . ASN B 1 142 ? -7.438 -15.281 -19.531 1 89.62 142 ASN B O 1
ATOM 2482 N N . THR B 1 143 ? -5.574 -14.914 -18.391 1 90.31 143 THR B N 1
ATOM 2483 C CA . THR B 1 143 ? -5.469 -16.312 -17.969 1 90.31 143 THR B CA 1
ATOM 2484 C C . THR B 1 143 ? -6.129 -16.516 -16.609 1 90.31 143 THR B C 1
ATOM 2486 O O . THR B 1 143 ? -6.504 -17.641 -16.266 1 90.31 143 THR B O 1
ATOM 2489 N N . GLY B 1 144 ? -6.234 -15.492 -15.82 1 92.44 144 GLY B N 1
ATOM 2490 C CA . GLY B 1 144 ? -6.777 -15.586 -14.477 1 92.44 144 GLY B CA 1
ATOM 2491 C C . GLY B 1 144 ? -5.863 -16.312 -13.508 1 92.44 144 GLY B C 1
ATOM 2492 O O . GLY B 1 144 ? -6.328 -16.969 -12.57 1 92.44 144 GLY B O 1
ATOM 2493 N N . GLU B 1 145 ? -4.543 -16.25 -13.805 1 92.75 145 GLU B N 1
ATOM 2494 C CA . GLU B 1 145 ? -3.576 -16.969 -12.984 1 92.75 145 GLU B CA 1
ATOM 2495 C C . GLU B 1 145 ? -2.395 -16.078 -12.609 1 92.75 145 GLU B C 1
ATOM 2497 O O . GLU B 1 145 ? -2.006 -15.203 -13.375 1 92.75 145 GLU B O 1
ATOM 2502 N N . TRP B 1 146 ? -1.93 -16.359 -11.391 1 94.44 146 TRP B N 1
ATOM 2503 C CA . TRP B 1 146 ? -0.653 -15.773 -10.992 1 94.44 146 TRP B CA 1
ATOM 2504 C C . TRP B 1 146 ? 0.512 -16.531 -11.633 1 94.44 146 TRP B C 1
ATOM 2506 O O . TRP B 1 146 ? 0.519 -17.75 -11.672 1 94.44 146 TRP B O 1
ATOM 2516 N N . THR B 1 147 ? 1.396 -15.758 -12.047 1 88.31 147 THR B N 1
ATOM 2517 C CA . THR B 1 147 ? 2.58 -16.344 -12.672 1 88.31 147 THR B CA 1
ATOM 2518 C C . THR B 1 147 ? 3.852 -15.758 -12.062 1 88.31 147 THR B C 1
ATOM 2520 O O . THR B 1 147 ? 3.967 -14.539 -11.898 1 88.31 147 THR B O 1
ATOM 2523 N N . THR B 1 148 ? 4.641 -16.703 -11.391 1 77.19 148 THR B N 1
ATOM 2524 C CA . THR B 1 148 ? 5.965 -16.297 -10.93 1 77.19 148 THR B CA 1
ATOM 2525 C C . THR B 1 148 ? 7 -16.484 -12.039 1 77.19 148 THR B C 1
ATOM 2527 O O . THR B 1 148 ? 6.891 -17.406 -12.844 1 77.19 148 THR B O 1
ATOM 2530 N N . PHE B 1 149 ? 7.789 -15.453 -12.148 1 53.38 149 PHE B N 1
ATOM 2531 C CA . PHE B 1 149 ? 8.867 -15.812 -13.062 1 53.38 149 PHE B CA 1
ATOM 2532 C C . PHE B 1 149 ? 10.188 -15.961 -12.32 1 53.38 149 PHE B C 1
ATOM 2534 O O . PHE B 1 149 ? 10.57 -15.07 -11.555 1 53.38 149 PHE B O 1
ATOM 2541 N N . VAL B 1 150 ? 10.555 -17.062 -11.758 1 49.84 150 VAL B N 1
ATOM 2542 C CA . VAL B 1 150 ? 11.781 -17.359 -11.031 1 49.84 150 VAL B CA 1
ATOM 2543 C C . VAL B 1 150 ? 12.984 -17.188 -11.953 1 49.84 150 VAL B C 1
ATOM 2545 O O . VAL B 1 150 ? 12.883 -17.422 -13.164 1 49.84 150 VAL B O 1
ATOM 2548 N N . PRO B 1 151 ? 14 -16.438 -11.281 1 45.62 151 PRO B N 1
ATOM 2549 C CA . PRO B 1 151 ? 15.258 -16.281 -12.016 1 45.62 151 PRO B CA 1
ATOM 2550 C C . PRO B 1 151 ? 15.742 -17.609 -12.625 1 45.62 151 PRO B C 1
ATOM 2552 O O . PRO B 1 151 ? 15.5 -18.672 -12.062 1 45.62 151 PRO B O 1
ATOM 2555 N N . LYS B 1 152 ? 15.922 -17.625 -13.945 1 43.78 152 LYS B N 1
ATOM 2556 C CA . LYS B 1 152 ? 16.609 -18.766 -14.539 1 43.78 152 LYS B CA 1
ATOM 2557 C C . LYS B 1 152 ? 17.797 -19.203 -13.688 1 43.78 152 LYS B C 1
ATOM 2559 O O . LYS B 1 152 ? 18.312 -20.312 -13.859 1 43.78 152 LYS B O 1
ATOM 2564 N N . THR B 1 153 ? 18.703 -18.234 -13.328 1 41.81 153 THR B N 1
ATOM 2565 C CA . THR B 1 153 ? 19.938 -18.672 -12.68 1 41.81 153 THR B CA 1
ATOM 2566 C C . THR B 1 153 ? 19.688 -19.047 -11.219 1 41.81 153 THR B C 1
ATOM 2568 O O . THR B 1 153 ? 18.984 -18.312 -10.516 1 41.81 153 THR B O 1
ATOM 2571 N N . PRO B 1 154 ? 20.172 -20.266 -10.812 1 35.03 154 PRO B N 1
ATOM 2572 C CA . PRO B 1 154 ? 20.078 -20.75 -9.438 1 35.03 154 PRO B CA 1
ATOM 2573 C C . PRO B 1 154 ? 20.328 -19.656 -8.406 1 35.03 154 PRO B C 1
ATOM 2575 O O . PRO B 1 154 ? 21.266 -18.859 -8.547 1 35.03 154 PRO B O 1
ATOM 2578 N N . LEU B 1 155 ? 19.359 -19.125 -7.805 1 34.97 155 LEU B N 1
ATOM 2579 C CA . LEU B 1 155 ? 19.578 -18.328 -6.598 1 34.97 155 LEU B CA 1
ATOM 2580 C C . LEU B 1 155 ? 20.75 -18.891 -5.785 1 34.97 155 LEU B C 1
ATOM 2582 O O . LEU B 1 155 ? 20.781 -20.078 -5.461 1 34.97 155 LEU B O 1
ATOM 2586 N N . THR B 1 156 ? 21.953 -18.453 -5.902 1 30.25 156 THR B N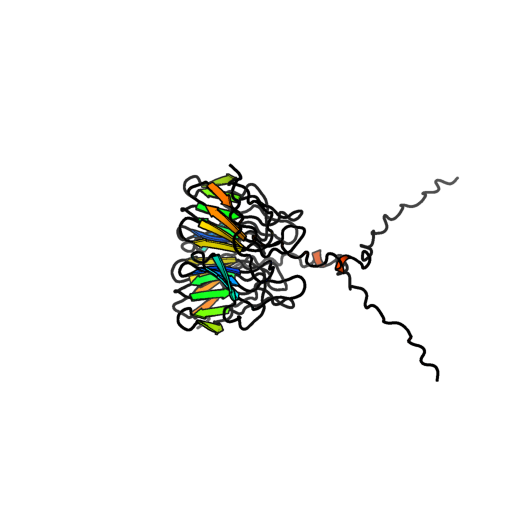 1
ATOM 2587 C CA . THR B 1 156 ? 22.875 -18.766 -4.82 1 30.25 156 THR B CA 1
ATOM 2588 C C . THR B 1 156 ? 22.172 -18.672 -3.467 1 30.25 156 THR B C 1
ATOM 2590 O O . THR B 1 156 ? 21.469 -17.703 -3.189 1 30.25 156 THR B O 1
ATOM 2593 N N . ARG B 1 157 ? 22.062 -19.797 -2.725 1 28.81 157 ARG B N 1
ATOM 2594 C CA . ARG B 1 157 ? 21.688 -20 -1.328 1 28.81 157 ARG B CA 1
ATOM 2595 C C . ARG B 1 157 ? 22.156 -18.844 -0.463 1 28.81 157 ARG B C 1
ATOM 2597 O O . ARG B 1 157 ? 23.359 -18.688 -0.217 1 28.81 157 ARG B O 1
ATOM 2604 N N . VAL B 1 158 ? 21.812 -17.797 -0.517 1 28.19 158 VAL B N 1
ATOM 2605 C CA . VAL B 1 158 ? 22.234 -16.969 0.618 1 28.19 158 VAL B CA 1
ATOM 2606 C C . VAL B 1 158 ? 22.078 -17.766 1.913 1 28.19 158 VAL B C 1
ATOM 2608 O O . VAL B 1 158 ? 21.125 -18.531 2.072 1 28.19 158 VAL B O 1
ATOM 2611 N N . ALA B 1 159 ? 23.203 -17.969 2.783 1 27.3 159 ALA B N 1
ATOM 2612 C CA . ALA B 1 159 ? 23.594 -18.672 3.998 1 27.3 159 ALA B CA 1
ATOM 2613 C C . ALA B 1 159 ? 22.5 -18.609 5.055 1 27.3 159 ALA B C 1
ATOM 2615 O O . ALA B 1 159 ? 22.031 -17.531 5.422 1 27.3 159 ALA B O 1
ATOM 2616 N N . GLU B 1 160 ? 21.703 -19.656 5.34 1 29.45 160 GLU B N 1
ATOM 2617 C CA . GLU B 1 160 ? 21.078 -20.203 6.543 1 29.45 160 GLU B CA 1
ATOM 2618 C C . GLU B 1 160 ? 21.969 -20 7.766 1 29.45 160 GLU B C 1
ATOM 2620 O O . GLU B 1 160 ? 21.672 -20.5 8.852 1 29.45 160 GLU B O 1
ATOM 2625 N N . GLU B 1 161 ? 23.266 -19.625 7.602 1 28.23 161 GLU B N 1
ATOM 2626 C CA . GLU B 1 161 ? 24.125 -19.75 8.773 1 28.23 161 GLU B CA 1
ATOM 2627 C C . GLU B 1 161 ? 23.641 -18.859 9.914 1 28.23 161 GLU B C 1
ATOM 2629 O O . GLU B 1 161 ? 24.094 -19 11.055 1 28.23 161 GLU B O 1
ATOM 2634 N N . CYS B 1 162 ? 23.031 -17.781 9.672 1 25.53 162 CYS B N 1
ATOM 2635 C CA . CYS B 1 162 ? 23.016 -16.969 10.891 1 25.53 162 CYS B CA 1
ATOM 2636 C C . CYS B 1 162 ? 22.016 -17.531 11.891 1 25.53 162 CYS B C 1
ATOM 2638 O O . CYS B 1 162 ? 21.734 -16.891 12.906 1 25.53 162 CYS B O 1
ATOM 2640 N N . VAL B 1 163 ? 21.375 -18.703 11.578 1 27.19 163 VAL B N 1
ATOM 2641 C CA . VAL B 1 163 ? 20.484 -19.203 12.633 1 27.19 163 VAL B CA 1
ATOM 2642 C C . VAL B 1 163 ? 21.312 -19.766 13.781 1 27.19 163 VAL B C 1
ATOM 2644 O O . VAL B 1 163 ? 21.047 -20.875 14.258 1 27.19 163 VAL B O 1
ATOM 2647 N N . GLY B 1 164 ? 22.641 -19.781 13.742 1 26.58 164 GLY B N 1
ATOM 2648 C CA . GLY B 1 164 ? 23.125 -20.5 14.914 1 26.58 164 GLY B CA 1
ATOM 2649 C C . GLY B 1 164 ? 22.547 -20 16.219 1 26.58 164 GLY B C 1
ATOM 2650 O O . GLY B 1 164 ? 22.422 -20.75 17.188 1 26.58 164 GLY B O 1
ATOM 2651 N N . THR B 1 165 ? 22.891 -18.797 16.594 1 24.31 165 THR B N 1
ATOM 2652 C CA . THR B 1 165 ? 22.922 -18.719 18.047 1 24.31 165 THR B CA 1
ATOM 2653 C C . THR B 1 165 ? 21.516 -18.891 18.625 1 24.31 165 THR B C 1
ATOM 2655 O O . THR B 1 165 ? 20.516 -18.578 17.953 1 24.31 165 THR B O 1
ATOM 2658 N N . LYS B 1 166 ? 21.469 -19.516 19.812 1 24.3 166 LYS B N 1
ATOM 2659 C CA . LYS B 1 166 ? 20.531 -20.016 20.812 1 24.3 166 LYS B CA 1
ATOM 2660 C C . LYS B 1 166 ? 19.312 -19.094 20.953 1 24.3 166 LYS B C 1
ATOM 2662 O O . LYS B 1 166 ? 19.406 -17.906 20.625 1 24.3 166 LYS B O 1
ATOM 2667 N N . SER B 1 167 ? 18.234 -19.734 21.188 1 25.39 167 SER B N 1
ATOM 2668 C CA . SER B 1 167 ? 16.828 -19.484 21.469 1 25.39 167 SER B CA 1
ATOM 2669 C C . SER B 1 167 ? 16.656 -18.406 22.531 1 25.39 167 SER B C 1
ATOM 2671 O O . SER B 1 167 ? 17.172 -18.547 23.656 1 25.39 167 SER B O 1
ATOM 2673 N N . PRO B 1 168 ? 16.922 -17.141 22.359 1 26.59 168 PRO B N 1
ATOM 2674 C CA . PRO B 1 168 ? 16.625 -16.562 23.672 1 26.59 168 PRO B CA 1
ATOM 2675 C C . PRO B 1 168 ? 15.375 -17.172 24.312 1 26.59 168 PRO B C 1
ATOM 2677 O O . PRO B 1 168 ? 14.453 -17.594 23.594 1 26.59 168 PRO B O 1
ATOM 2680 N N . GLN B 1 169 ? 15.531 -17.844 25.5 1 24.52 169 GLN B N 1
ATOM 2681 C CA . GLN B 1 169 ? 14.586 -18.438 26.438 1 24.52 169 GLN B CA 1
ATOM 2682 C C . GLN B 1 169 ? 13.281 -17.641 26.469 1 24.52 169 GLN B C 1
ATOM 2684 O O . GLN B 1 169 ? 13.266 -16.469 26.812 1 24.52 169 GLN B O 1
ATOM 2689 N N . MET B 1 170 ? 12.672 -17.641 25.344 1 23.72 170 MET B N 1
ATOM 2690 C CA . MET B 1 170 ? 11.289 -17.281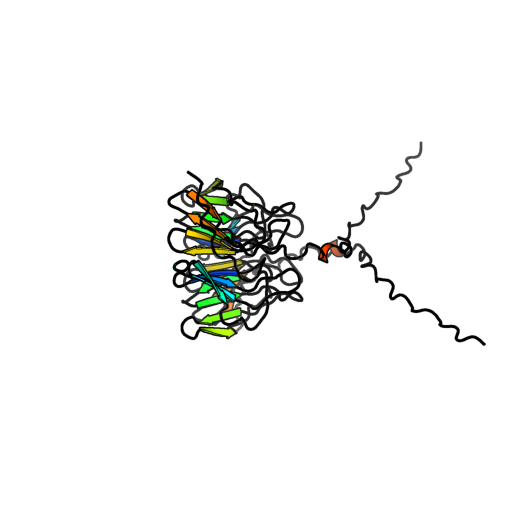 25.625 1 23.72 170 MET B CA 1
ATOM 2691 C C . MET B 1 170 ? 10.836 -17.875 26.953 1 23.72 170 MET B C 1
ATOM 2693 O O . MET B 1 170 ? 10.922 -19.094 27.156 1 23.72 170 MET B O 1
ATOM 2697 N N . VAL B 1 171 ? 11.227 -17.094 28.016 1 22.62 171 VAL B N 1
ATOM 2698 C CA . VAL B 1 171 ? 10.867 -17.312 29.422 1 22.62 171 VAL B CA 1
ATOM 2699 C C . VAL B 1 171 ? 9.492 -17.969 29.5 1 22.62 171 VAL B C 1
ATOM 2701 O O . VAL B 1 171 ? 8.516 -17.438 28.984 1 22.62 171 VAL B O 1
ATOM 2704 N N . GLU B 1 172 ? 9.531 -19.328 29.391 1 23.48 172 GLU B N 1
ATOM 2705 C CA . GLU B 1 172 ? 8.516 -20.203 29.969 1 23.48 172 GLU B CA 1
ATOM 2706 C C . GLU B 1 172 ? 7.988 -19.641 31.281 1 23.48 172 GLU B C 1
ATOM 2708 O O . GLU B 1 172 ? 8.766 -19.359 32.188 1 23.48 172 GLU B O 1
ATOM 2713 N N . GLY B 1 173 ? 7.098 -18.547 31.141 1 22.22 173 GLY B N 1
ATOM 2714 C CA . GLY B 1 173 ? 6.535 -18.266 32.469 1 22.22 173 GLY B CA 1
ATOM 2715 C C . GLY B 1 173 ? 6.289 -19.516 33.281 1 22.22 173 GLY B C 1
ATOM 2716 O O . GLY B 1 173 ? 6.184 -20.625 32.719 1 22.22 173 GLY B O 1
ATOM 2717 N N . PRO B 1 174 ? 6.988 -19.547 34.344 1 23.27 174 PRO B N 1
ATOM 2718 C CA . PRO B 1 174 ? 6.875 -20.625 35.344 1 23.27 174 PRO B CA 1
ATOM 2719 C C . PRO B 1 174 ? 5.441 -21.125 35.5 1 23.27 174 PRO B C 1
ATOM 2721 O O . PRO B 1 174 ? 4.512 -20.312 35.562 1 23.27 174 PRO B O 1
ATOM 2724 N N . ILE B 1 175 ? 5.023 -22.094 34.625 1 22.14 175 ILE B N 1
ATOM 2725 C CA . ILE B 1 175 ? 3.826 -22.75 35.156 1 22.14 175 ILE B CA 1
ATOM 2726 C C . ILE B 1 175 ? 3.973 -22.984 36.656 1 22.14 175 ILE B C 1
ATOM 2728 O O . ILE B 1 175 ? 4.891 -23.688 37.094 1 22.14 175 ILE B O 1
ATOM 2732 N N . VAL B 1 176 ? 3.723 -21.875 37.406 1 20.83 176 VAL B N 1
ATOM 2733 C CA . VAL B 1 176 ? 3.666 -22.031 38.844 1 20.83 176 VAL B CA 1
ATOM 2734 C C . VAL B 1 176 ? 2.906 -23.297 39.219 1 20.83 176 VAL B C 1
ATOM 2736 O O . VAL B 1 176 ? 1.781 -23.516 38.75 1 20.83 176 VAL B O 1
ATOM 2739 N N . ASN B 1 177 ? 3.691 -24.422 39.344 1 23.28 177 ASN B N 1
ATOM 2740 C CA . ASN B 1 177 ? 3.342 -25.625 40.094 1 23.28 177 ASN B CA 1
ATOM 2741 C C . ASN B 1 177 ? 2.531 -25.297 41.344 1 23.28 177 ASN B C 1
ATOM 2743 O O . ASN B 1 177 ? 2.994 -24.562 42.188 1 23.28 177 ASN B O 1
ATOM 2747 N N . GLY B 1 178 ? 1.188 -24.906 41.062 1 21.83 178 GLY B N 1
ATOM 2748 C CA . GLY B 1 178 ? 0.387 -24.922 42.281 1 21.83 178 GLY B CA 1
ATOM 2749 C C . GLY B 1 178 ? 0.844 -25.984 43.281 1 21.83 178 GLY B C 1
ATOM 2750 O O . GLY B 1 178 ? 1.531 -26.938 42.906 1 21.83 178 GLY B O 1
ATOM 2751 N N . ASN B 1 179 ? 1.063 -25.547 44.562 1 22.23 179 ASN B N 1
ATOM 2752 C CA . ASN B 1 179 ? 1.356 -26.078 45.906 1 22.23 179 ASN B CA 1
ATOM 2753 C C . ASN B 1 179 ? 0.646 -27.406 46.125 1 22.23 179 ASN B C 1
ATOM 2755 O O . ASN B 1 179 ? -0.429 -27.656 45.594 1 22.23 179 ASN B O 1
ATOM 2759 N N . GLU B 1 180 ? 1.51 -28.375 46.406 1 24.22 180 GLU B N 1
ATOM 2760 C CA . GLU B 1 180 ? 1.34 -29.578 47.219 1 24.22 180 GLU B CA 1
ATOM 2761 C C . GLU B 1 180 ? 0.403 -29.312 48.406 1 24.22 180 GLU B C 1
ATOM 2763 O O . GLU B 1 180 ? 0.722 -28.531 49.312 1 24.22 180 GLU B O 1
ATOM 2768 N N . ILE B 1 181 ? -0.878 -28.828 48.188 1 22.42 181 ILE B N 1
ATOM 2769 C CA . ILE B 1 181 ? -1.659 -28.922 49.406 1 22.42 181 ILE B CA 1
ATOM 2770 C C . ILE B 1 181 ? -1.462 -30.297 50.062 1 22.42 181 ILE B C 1
ATOM 2772 O O . ILE B 1 181 ? -1.707 -31.328 49.406 1 22.42 181 ILE B O 1
ATOM 2776 N N . ASN B 1 182 ? -0.317 -30.484 50.812 1 22.09 182 ASN B N 1
ATOM 2777 C CA . ASN B 1 182 ? -0.112 -31.438 51.906 1 22.09 182 ASN B CA 1
ATOM 2778 C C . ASN B 1 182 ? -1.397 -31.688 52.688 1 22.09 182 ASN B C 1
ATOM 2780 O O . ASN B 1 182 ? -1.903 -30.781 53.375 1 22.09 182 ASN B O 1
ATOM 2784 N N . GLY B 1 183 ? -2.574 -31.938 51.969 1 20.36 183 GLY B N 1
ATOM 2785 C CA . GLY B 1 183 ? -3.473 -32.469 52.969 1 20.36 183 GLY B CA 1
ATOM 2786 C C . GLY B 1 183 ? -2.797 -33.469 53.906 1 20.36 183 GLY B C 1
ATOM 2787 O O . GLY B 1 183 ? -2.322 -34.531 53.469 1 20.36 183 GLY B O 1
ATOM 2788 N N . ILE B 1 184 ? -1.936 -33 54.844 1 19.78 184 ILE B N 1
ATOM 2789 C CA . ILE B 1 184 ? -1.547 -33.438 56.156 1 19.78 184 ILE B CA 1
ATOM 2790 C C . ILE B 1 184 ? -2.568 -34.438 56.688 1 19.78 184 ILE B C 1
ATOM 2792 O O . ILE B 1 184 ? -3.703 -34.5 56.219 1 19.78 184 ILE B O 1
ATOM 2796 N N . LYS B 1 185 ? -2.801 -34.156 58.031 1 20.2 185 LYS B N 1
ATOM 2797 C CA . LYS B 1 185 ? -3.137 -34.875 59.25 1 20.2 185 LYS B CA 1
ATOM 2798 C C . LYS B 1 185 ? -4.57 -35.406 59.219 1 20.2 185 LYS B C 1
ATOM 2800 O O . LYS B 1 185 ? -5.453 -34.75 58.656 1 20.2 185 LYS B O 1
#

InterPro domains:
  IPR006652 Kelch repeat type 1 [PF01344] (15-58)
  IPR006652 Kelch repeat type 1 [PF01344] (61-106)
  IPR006652 Kelch repeat type 1 [PF01344] (108-148)
  IPR006652 Kelch repeat type 1 [SM00612] (26-72)
  IPR006652 Kelch repeat type 1 [SM00612] (73-119)
  IPR006652 Kelch repeat type 1 [SM00612] (120-165)
  IPR015915 Kelch-type beta-propeller [G3DSA:2.120.10.80] (1-170)
  IPR015915 Kelch-type beta-propeller [SSF117281] (3-159)

=== Feature glossary ===
Reading guide. The protein is described through the following features:

Foldseek 3Di. A 3Di character summarizes, for each residue, the relative orientation of the Cα frame of its nearest spatial neighbor. Because it encodes fold topology rather than chemistry, 3Di alignments detect remote structural similarity that sequence alignment misses.

Contact-map, Ramachandran, and PAE plots. Plot images: a contact map (which residues are close in 3D, as an N×N binary image), a Ramachandran scatter (backbone torsion angles, revealing secondary-structure composition at a glance), and — for AlphaFold structures — a PAE heatmap (pairwise prediction confidence).

Radius of gyration, Cα contacts, bounding box. Radius of gyration (Rg) is the root-mean-square distance of Cα atoms from their centroid — a single number for overall size and compactness. A globular domain of N residues has Rg ≈ 2.2·N^0.38 Å; an extended or disordered chain has a much larger Rg. The Cα contact count is the number of residue pairs whose Cα atoms are within 8 Å and are more than four positions apart in sequence — a standard proxy for tertiary packing density. The bounding box is the smallest axis-aligned box enclosing all Cα atoms.

Secondary structure (8-state, DSSP). Eight-state secondary structure (DSSP): H is the canonical α-helix, G the tighter 3₁₀-helix, I the wider π-helix; E/B are β-structure, T and S are turns and bends, and '-' is everything else. DSSP derives these from the pattern of main-chain N–H···O=C hydrogen bonds, not from the sequence.

B-factor. B-factor (Debye–Waller factor) reflects atomic displacement in the crystal lattice. It is an experimental observable (units Å²), not a prediction; low values mean the atom is pinned down, high values mean it moves or is heterogeneous across the crystal.

pLDDT. pLDDT is the predicted lDDT-Cα score: AlphaFold's confidence that the local environment of each residue (all inter-atomic distances within 15 Å) is correctly placed. It is a per-residue number between 0 and 100, with higher meaning more reliable.

Nearest PDB structures. Nearest PDB neighbors are the top structural matches found by Foldseek when searching this structure against the entire Protein Data Bank. Each hit reports a TM-score (0 to 1; >0.5 almost always implies the same fold) and an E-value. These are *structural* homologs — they may share no detectable sequence similarity.

Solvent-accessible surface area. Accessible surface area quantifies burial. A residue with SASA near zero is packed into the hydrophobic core; one with SASA >100 Å² sits on the surface. Computed here via the Shrake–Rupley numerical algorithm with a 1.4 Å probe.

Rendered structure images. Structure images are PyMOL renders from six orthogonal camera directions. Cartoon representation draws helices as coils and strands as arrows; sticks shows the backbone as bonds; surface shows the solvent-excluded envelope. Rainbow coloring maps sequence position to hue (blue→red, N→C); chain coloring assigns a distinct color per polypeptide.

Backbone torsions (φ/ψ). φ (phi) and ψ (psi) are the two rotatable backbone dihedrals per residue: φ is the C(i-1)–N–Cα–C torsion, ψ is the N–Cα–C–N(i+1) torsion, both in degrees on (−180°, 180°]. α-helical residues cluster near (−60°, −45°); β-strand residues near (−120°, +130°). A Ramachandran plot is simply a scatter of (φ, ψ) for every residue.

Predicted aligned error. Predicted Aligned Error (PAE) is an AlphaFold confidence matrix: entry (i, j) is the expected error in the position of residue j, in ångströms, when the prediction is superimposed on the true structure at residue i. Low PAE within a block of residues means that block is internally rigid and well-predicted; high PAE between two blocks means their relative placement is uncertain even if each block individually is confident.

mmCIF coordinates. Structure coordinates are given as an mmCIF _atom_site loop: one row per atom with element, residue name, chain id, sequence number, and x/y/z position in Å. Only the four main-chain atoms per residue are included here; side chains are omitted to keep the record compact.

InterPro / GO / CATH / organism. Database cross-references. InterPro integrates a dozen domain/family signature databases into unified entries with residue-range hits. GO terms attach function/process/location labels with evidence codes. CATH codes position the fold in a four-level structural taxonomy. Organism is the NCBI-taxonomy species name.

Secondary structure (3-state, P-SEA). SS3 is a coarse helix/strand/coil call (letters a/b/c) made by the P-SEA algorithm from inter-Cα distances and dihedrals. It is less detailed than DSSP but needs only Cα positions.

Sequence. Sequence gives the chain of amino acids in standard one-letter code (A=alanine, C=cysteine, …, Y=tyrosine), read N→C. It is the only feature that is directly encoded by the gene; all structural features are derived from the folded form of this sequence.